Protein AF-A0A5B8MC08-F1 (afdb_monomer_lite)

Organism: NCBI:txid1764295

Radius of gyration: 30.58 Å; chains: 1; bounding box: 72×82×92 Å

Foldseek 3Di:
DDDDPPDPDDPDDDAQCDPVLLVVCLQDDLVVSCVVSVHDSVVVCVNCVVNVNNDRNHDHPPDPVVPVVPDDDDDDDDDDDDDDDDDDDDDPPDDDPDPPPVVVVVVVVVVVVVVVVPPPDDDDDDPDPDDPVRVVVVVVVVVVVVVVVVVVVVVVLVVLLVVLLPDDPVRLVVLVVVVVCLCPDPVNVVVVVVDPVVSVVSSVVSNVVVVVVVPPPPPPPDD

Structure (mmCIF, N/CA/C/O backbone):
data_AF-A0A5B8MC08-F1
#
_entry.id   AF-A0A5B8MC08-F1
#
loop_
_atom_site.group_PDB
_atom_site.id
_atom_site.type_symbol
_atom_site.label_atom_id
_atom_site.label_alt_id
_atom_site.label_comp_id
_atom_site.label_asym_id
_atom_site.label_entity_id
_atom_site.label_seq_id
_atom_site.pdbx_PDB_ins_code
_atom_site.Cartn_x
_atom_site.Cartn_y
_atom_site.Cartn_z
_atom_site.occupancy
_atom_site.B_iso_or_equiv
_atom_site.auth_seq_id
_atom_site.auth_comp_id
_atom_site.auth_asym_id
_atom_site.auth_atom_id
_atom_site.pdbx_PDB_model_num
ATOM 1 N N . MET A 1 1 ? 10.102 -48.671 -42.016 1.00 39.12 1 MET A N 1
ATOM 2 C CA . MET A 1 1 ? 10.237 -47.251 -41.623 1.00 39.12 1 MET A CA 1
ATOM 3 C C . MET A 1 1 ? 9.125 -46.930 -40.636 1.00 39.12 1 MET A C 1
ATOM 5 O O . MET A 1 1 ? 7.978 -47.231 -40.932 1.00 39.12 1 MET A O 1
ATOM 9 N N . LYS A 1 2 ? 9.476 -46.471 -39.427 1.00 38.62 2 LYS A N 1
ATOM 10 C CA . LYS A 1 2 ? 8.530 -46.172 -38.339 1.00 38.62 2 LYS A CA 1
ATOM 11 C C . LYS A 1 2 ? 7.745 -44.895 -38.652 1.00 38.62 2 LYS A C 1
ATOM 13 O O . LYS A 1 2 ? 8.314 -43.939 -39.167 1.00 38.62 2 LYS A O 1
ATOM 18 N N . GLY A 1 3 ? 6.449 -44.944 -38.358 1.00 40.56 3 GLY A N 1
ATOM 19 C CA . GLY A 1 3 ? 5.454 -43.961 -38.756 1.00 40.56 3 GLY A CA 1
ATOM 20 C C . GLY A 1 3 ? 5.470 -42.635 -38.003 1.00 40.56 3 GLY A C 1
ATOM 21 O O . GLY A 1 3 ? 6.013 -42.504 -36.907 1.00 40.56 3 GLY A O 1
ATOM 22 N N . LEU A 1 4 ? 4.773 -41.686 -38.618 1.00 40.59 4 LEU A N 1
ATOM 23 C CA . LEU A 1 4 ? 4.194 -40.500 -38.004 1.00 40.59 4 LEU A CA 1
ATOM 24 C C . LEU A 1 4 ? 2.787 -40.348 -38.588 1.00 40.59 4 LEU A C 1
ATOM 26 O O . LEU A 1 4 ? 2.507 -39.445 -39.368 1.00 40.59 4 LEU A O 1
ATOM 30 N N . GLU A 1 5 ? 1.898 -41.269 -38.216 1.00 35.78 5 GLU A N 1
ATOM 31 C CA . GLU A 1 5 ? 0.470 -40.971 -38.236 1.00 35.78 5 GLU A CA 1
ATOM 32 C C . GLU A 1 5 ? 0.236 -39.893 -37.179 1.00 35.78 5 GLU A C 1
ATOM 34 O O . GLU A 1 5 ? 0.277 -40.133 -35.967 1.00 35.78 5 GLU A O 1
ATOM 39 N N . PHE A 1 6 ? 0.106 -38.656 -37.654 1.00 38.47 6 PHE A N 1
ATOM 40 C CA . PHE A 1 6 ? -0.195 -37.517 -36.811 1.00 38.47 6 PHE A CA 1
ATOM 41 C C . PHE A 1 6 ? -1.622 -37.691 -36.295 1.00 38.47 6 PHE A C 1
ATOM 43 O O . PHE A 1 6 ? -2.612 -37.553 -37.002 1.00 38.47 6 PHE A O 1
ATOM 50 N N . ARG A 1 7 ? -1.672 -38.101 -35.034 1.00 40.16 7 ARG A N 1
ATOM 51 C CA . ARG A 1 7 ? -2.829 -38.483 -34.236 1.00 40.16 7 ARG A CA 1
ATOM 52 C C . ARG A 1 7 ? -3.877 -37.368 -34.170 1.00 40.16 7 ARG A C 1
ATOM 54 O O . ARG A 1 7 ? -3.910 -36.581 -33.224 1.00 40.16 7 ARG A O 1
ATOM 61 N N . GLU A 1 8 ? -4.787 -37.362 -35.133 1.00 46.25 8 GLU A N 1
ATOM 62 C CA . GLU A 1 8 ? -6.015 -36.569 -35.131 1.00 46.25 8 GLU A CA 1
ATOM 63 C C . GLU A 1 8 ? -7.063 -37.259 -34.238 1.00 46.25 8 GLU A C 1
ATOM 65 O O . GLU A 1 8 ? -8.047 -37.853 -34.667 1.00 46.25 8 GLU A O 1
ATOM 70 N N . GLY A 1 9 ? -6.775 -37.265 -32.934 1.00 35.28 9 GLY A N 1
ATOM 71 C CA . GLY A 1 9 ? -7.547 -37.965 -31.913 1.00 35.28 9 GLY A CA 1
ATOM 72 C C . GLY A 1 9 ? -8.311 -37.011 -31.002 1.00 35.28 9 GLY A C 1
ATOM 73 O O . GLY A 1 9 ? -7.752 -36.470 -30.050 1.00 35.28 9 GLY A O 1
ATOM 74 N N . HIS A 1 10 ? -9.605 -36.856 -31.278 1.00 45.81 10 HIS A N 1
ATOM 75 C CA . HIS A 1 10 ? -10.687 -36.895 -30.285 1.00 45.81 10 HIS A CA 1
ATOM 76 C C . HIS A 1 10 ? -10.337 -36.438 -28.844 1.00 45.81 10 HIS A C 1
ATOM 78 O O . HIS A 1 10 ? -10.133 -37.236 -27.930 1.00 45.81 10 HIS A O 1
ATOM 84 N N . ARG A 1 11 ? -10.369 -35.122 -28.602 1.00 49.03 11 ARG A N 1
ATOM 85 C CA . ARG A 1 11 ? -10.726 -34.546 -27.288 1.00 49.03 11 ARG A CA 1
ATOM 86 C C . ARG A 1 11 ? -11.819 -33.491 -27.473 1.00 49.03 11 ARG A C 1
ATOM 88 O O . ARG A 1 11 ? -11.614 -32.310 -27.190 1.00 49.03 11 ARG A O 1
ATOM 95 N N . ARG A 1 12 ? -12.970 -33.908 -28.012 1.00 51.56 12 ARG A N 1
ATOM 96 C CA . ARG A 1 12 ? -14.194 -33.102 -27.952 1.00 51.56 12 ARG A CA 1
ATOM 97 C C . ARG A 1 12 ? -14.760 -33.143 -26.534 1.00 51.56 12 ARG A C 1
ATOM 99 O O . ARG A 1 12 ? -14.727 -34.168 -25.866 1.00 51.56 12 ARG A O 1
ATOM 106 N N . ASP A 1 13 ? -15.207 -31.964 -26.130 1.00 53.25 13 ASP A N 1
ATOM 107 C CA . ASP A 1 13 ? -16.057 -31.643 -24.994 1.00 53.25 13 ASP A CA 1
ATOM 108 C C . ASP A 1 13 ? -15.611 -32.036 -23.599 1.00 53.25 13 ASP A C 1
ATOM 110 O O . ASP A 1 13 ? -15.920 -33.110 -23.101 1.00 53.25 13 ASP A O 1
ATOM 114 N N . LYS A 1 14 ? -15.072 -31.027 -22.897 1.00 48.38 14 LYS A N 1
ATOM 115 C CA . LYS A 1 14 ? -15.781 -30.574 -21.686 1.00 48.38 14 LYS A CA 1
ATOM 116 C C . LYS A 1 14 ? -16.001 -29.065 -21.555 1.00 48.38 14 LYS A C 1
ATOM 118 O O . LYS A 1 14 ? -16.838 -28.706 -20.743 1.00 48.38 14 LYS A O 1
ATOM 123 N N . ARG A 1 15 ? -15.315 -28.167 -22.282 1.00 57.09 15 ARG A N 1
ATOM 124 C CA . ARG A 1 15 ? -15.522 -26.700 -22.148 1.00 57.09 15 ARG A CA 1
ATOM 125 C C . ARG A 1 15 ? -15.064 -25.937 -23.398 1.00 57.09 15 ARG A C 1
ATOM 127 O O . ARG A 1 15 ? -14.019 -25.284 -23.371 1.00 57.09 15 ARG A O 1
ATOM 134 N N . GLN A 1 16 ? -15.773 -26.063 -24.518 1.00 68.88 16 GLN A N 1
ATOM 135 C CA . GLN A 1 16 ? -15.538 -25.150 -25.640 1.00 68.88 16 GLN A CA 1
ATOM 136 C C . GLN A 1 16 ? -16.143 -23.789 -25.285 1.00 68.88 16 GLN A C 1
ATOM 138 O O . GLN A 1 16 ? -17.344 -23.660 -25.078 1.00 68.88 16 GLN A O 1
ATOM 143 N N . VAL A 1 17 ? -15.289 -22.779 -25.143 1.00 76.31 17 VAL A N 1
ATOM 144 C CA . VAL A 1 17 ? -15.735 -21.387 -25.054 1.00 76.31 17 VAL A CA 1
ATOM 145 C C . VAL A 1 17 ? -16.056 -20.967 -26.481 1.00 76.31 17 VAL A C 1
ATOM 147 O O . VAL A 1 17 ? -15.141 -20.933 -27.299 1.00 76.31 17 VAL A O 1
ATOM 150 N N . SER A 1 18 ? -17.329 -20.715 -26.788 1.00 82.06 18 SER A N 1
ATOM 151 C CA . SER A 1 18 ? -17.738 -20.080 -28.046 1.00 82.06 18 SER A CA 1
ATOM 152 C C . SER A 1 18 ? -17.681 -18.556 -27.912 1.00 82.06 18 SER A C 1
ATOM 154 O O . SER A 1 18 ? -17.559 -18.017 -26.807 1.00 82.06 18 SER A O 1
ATOM 156 N N . LYS A 1 19 ? -17.788 -17.842 -29.035 1.00 83.12 19 LYS A N 1
ATOM 157 C CA . LYS A 1 19 ? -17.858 -16.375 -29.038 1.00 83.12 19 LYS A CA 1
ATOM 158 C C . LYS A 1 19 ? -19.044 -15.859 -28.204 1.00 83.12 19 LYS A C 1
ATOM 160 O O . LYS A 1 19 ? -18.865 -14.944 -27.406 1.00 83.12 19 LYS A O 1
ATOM 165 N N . ASP A 1 20 ? -20.186 -16.542 -28.257 1.00 83.50 20 ASP A N 1
ATOM 166 C CA . ASP A 1 20 ? -21.398 -16.196 -27.489 1.00 83.50 20 ASP A CA 1
ATOM 167 C C . ASP A 1 20 ? -21.206 -16.365 -25.979 1.00 83.50 20 ASP A C 1
ATOM 169 O O . ASP A 1 20 ? -21.854 -15.707 -25.169 1.00 83.50 20 ASP A O 1
ATOM 173 N N . VAL A 1 21 ? -20.334 -17.287 -25.564 1.00 84.69 21 VAL A N 1
ATOM 174 C CA . VAL A 1 21 ? -19.954 -17.441 -24.154 1.00 84.69 21 VAL A CA 1
ATOM 175 C C . VAL A 1 21 ? -19.120 -16.237 -23.715 1.00 84.69 21 VAL A C 1
ATOM 177 O O . VAL A 1 21 ? -19.360 -15.680 -22.648 1.00 84.69 21 VAL A O 1
ATOM 180 N N . VAL A 1 22 ? -18.179 -15.779 -24.543 1.00 86.12 22 VAL A N 1
ATOM 181 C CA . VAL A 1 22 ? -17.373 -14.587 -24.232 1.00 86.12 22 VAL A CA 1
ATOM 182 C C . VAL A 1 22 ? -18.247 -13.335 -24.125 1.00 86.12 22 VAL A C 1
ATOM 184 O O . VAL A 1 22 ? -18.038 -12.536 -23.217 1.00 86.12 22 VAL A O 1
ATOM 187 N N . GLU A 1 23 ? -19.247 -13.179 -24.993 1.00 86.06 23 GLU A N 1
ATOM 188 C CA . GLU A 1 23 ? -20.187 -12.051 -24.941 1.00 86.06 23 GLU A CA 1
ATOM 189 C C . GLU A 1 23 ? -21.097 -12.121 -23.705 1.00 86.06 23 GLU A C 1
ATOM 191 O O . GLU A 1 23 ? -21.244 -11.126 -22.994 1.00 86.06 23 GLU A O 1
ATOM 196 N N . ARG A 1 24 ? -21.609 -13.314 -23.363 1.00 86.38 24 ARG A N 1
ATOM 197 C CA . ARG A 1 24 ? -22.422 -13.527 -22.153 1.00 86.38 24 ARG A CA 1
ATOM 198 C C . ARG A 1 24 ? -21.671 -13.219 -20.864 1.00 86.38 24 ARG A C 1
ATOM 200 O O . ARG A 1 24 ? -22.248 -12.598 -19.982 1.00 86.38 24 ARG A O 1
ATOM 207 N N . TYR A 1 25 ? -20.401 -13.605 -20.750 1.00 88.31 25 TYR A N 1
ATOM 208 C CA . TYR A 1 25 ? -19.593 -13.395 -19.539 1.00 88.31 25 TYR A CA 1
ATOM 209 C C . TYR A 1 25 ? -18.711 -12.133 -19.595 1.00 88.31 25 TYR A C 1
ATOM 211 O O . TYR A 1 25 ? -17.977 -11.848 -18.652 1.00 88.31 25 TYR A O 1
ATOM 219 N N . GLY A 1 26 ? -18.778 -11.335 -20.664 1.00 83.75 26 GLY A N 1
ATOM 220 C CA . GLY A 1 26 ? -17.951 -10.130 -20.821 1.00 83.75 26 GLY A CA 1
ATOM 221 C C . GLY A 1 26 ? -18.248 -9.026 -19.799 1.00 83.75 26 GLY A C 1
ATOM 222 O O . GLY A 1 26 ? -17.390 -8.194 -19.513 1.00 83.75 26 GLY A O 1
ATOM 223 N N . HIS A 1 27 ? -19.435 -9.042 -19.189 1.00 86.44 27 HIS A N 1
ATOM 224 C CA . HIS A 1 27 ? -19.832 -8.081 -18.157 1.00 86.44 27 HIS A CA 1
ATOM 225 C C . HIS A 1 27 ? -19.119 -8.292 -16.808 1.00 86.44 27 HIS A C 1
ATOM 227 O O . HIS A 1 27 ? -19.119 -7.388 -15.974 1.00 86.44 27 HIS A O 1
ATOM 233 N N . MET A 1 28 ? -18.506 -9.460 -16.587 1.00 88.38 28 MET A N 1
ATOM 234 C CA . MET A 1 28 ? -17.809 -9.805 -15.347 1.00 88.38 28 MET A CA 1
ATOM 235 C C . MET A 1 28 ? -16.289 -9.856 -15.527 1.00 88.38 28 MET A C 1
ATOM 237 O O . MET A 1 28 ? -15.755 -9.929 -16.642 1.00 88.38 28 MET A O 1
ATOM 241 N N . SER A 1 29 ? -15.570 -9.798 -14.403 1.00 90.31 29 SER A N 1
ATOM 242 C CA . SER A 1 29 ? -14.112 -9.846 -14.413 1.00 90.31 29 SER A CA 1
ATOM 243 C C . SER A 1 29 ? -13.616 -11.174 -14.999 1.00 90.31 29 SER A C 1
ATOM 245 O O . SER A 1 29 ? -14.277 -12.209 -14.904 1.00 90.31 29 SER A O 1
ATOM 247 N N . GLN A 1 30 ? -12.414 -11.173 -15.584 1.00 90.50 30 GLN A N 1
ATOM 248 C CA . GLN A 1 30 ? -11.822 -12.394 -16.144 1.00 90.50 30 GLN A CA 1
ATOM 249 C C . GLN A 1 30 ? -11.717 -13.519 -15.100 1.00 90.50 30 GLN A C 1
ATOM 251 O O . GLN A 1 30 ? -11.829 -14.696 -15.444 1.00 90.50 30 GLN A O 1
ATOM 256 N N . VAL A 1 31 ? -11.467 -13.162 -13.839 1.00 91.06 31 VAL A N 1
ATOM 257 C CA . VAL A 1 31 ? -11.329 -14.117 -12.735 1.00 91.06 31 VAL A CA 1
ATOM 258 C C . VAL A 1 31 ? -12.678 -14.751 -12.408 1.00 91.06 31 VAL A C 1
ATOM 260 O O . VAL A 1 31 ? -12.743 -15.965 -12.227 1.00 91.06 31 VAL A O 1
ATOM 263 N N . ASP A 1 32 ? -13.750 -13.963 -12.398 1.00 89.69 32 ASP A N 1
ATOM 264 C CA . ASP A 1 32 ? -15.094 -14.458 -12.088 1.00 89.69 32 ASP A CA 1
ATOM 265 C C . ASP A 1 32 ? -15.657 -15.297 -13.235 1.00 89.69 32 ASP A C 1
ATOM 267 O O . ASP A 1 32 ? -16.151 -16.397 -13.002 1.00 89.69 32 ASP A O 1
ATOM 271 N N . ALA A 1 33 ? -15.422 -14.885 -14.484 1.00 90.81 33 ALA A N 1
ATOM 272 C CA . ALA A 1 33 ? -15.746 -15.700 -15.651 1.00 90.81 33 ALA A CA 1
ATOM 273 C C . ALA A 1 33 ? -15.027 -17.061 -15.631 1.00 90.81 33 ALA A C 1
ATOM 275 O O . ALA A 1 33 ? -15.601 -18.075 -16.016 1.00 90.81 33 ALA A O 1
ATOM 276 N N . CYS A 1 34 ? -13.778 -17.120 -15.152 1.00 91.44 34 CYS A N 1
ATOM 277 C CA . CYS A 1 34 ? -13.055 -18.388 -14.998 1.00 91.44 34 CYS A CA 1
ATOM 278 C C . CYS A 1 34 ? -13.694 -19.310 -13.954 1.00 91.44 34 CYS A C 1
ATOM 280 O O . CYS A 1 34 ? -13.749 -20.523 -14.173 1.00 91.44 34 CYS A O 1
ATOM 282 N N . LYS A 1 35 ? -14.164 -18.749 -12.832 1.00 90.00 35 LYS A N 1
ATOM 283 C CA . LYS A 1 35 ? -14.856 -19.505 -11.779 1.00 90.00 35 LYS A CA 1
ATOM 284 C C . LYS A 1 35 ? -16.173 -20.071 -12.303 1.00 90.00 35 LYS A C 1
ATOM 286 O O . LYS A 1 35 ? -16.406 -21.269 -12.169 1.00 90.00 35 LYS A O 1
ATOM 291 N N . GLU A 1 36 ? -16.955 -19.237 -12.980 1.00 88.94 36 GLU A N 1
ATOM 292 C CA . GLU A 1 36 ? -18.266 -19.599 -13.518 1.00 88.94 36 GLU A CA 1
ATOM 293 C C . GLU A 1 36 ? -18.152 -20.656 -14.625 1.00 88.94 36 GLU A C 1
ATOM 295 O O . GLU A 1 36 ? -18.819 -21.690 -14.620 1.00 88.94 36 GLU A O 1
ATOM 300 N N . LEU A 1 37 ? -17.177 -20.483 -15.518 1.00 87.56 37 LEU A N 1
ATOM 301 C CA . LEU A 1 37 ? -16.879 -21.440 -16.581 1.00 87.56 37 LEU A CA 1
ATOM 302 C C . LEU A 1 37 ? -16.082 -22.667 -16.095 1.00 87.56 37 LEU A C 1
ATOM 304 O O . LEU A 1 37 ? -15.774 -23.555 -16.897 1.00 87.56 37 LEU A O 1
ATOM 308 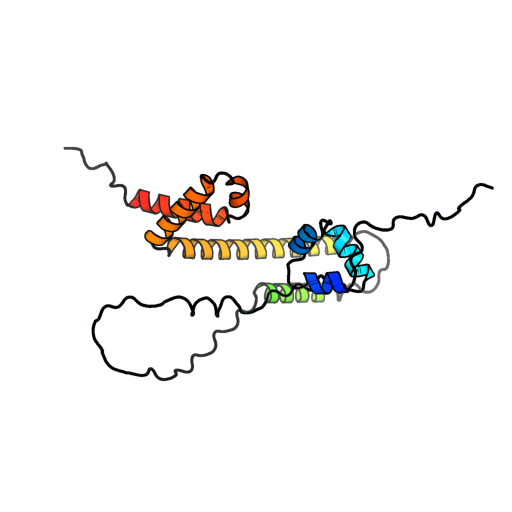N N . LYS A 1 38 ? -15.735 -22.729 -14.800 1.00 89.06 38 LYS A N 1
ATOM 309 C CA . LYS A 1 38 ? -14.846 -23.702 -14.129 1.00 89.06 38 LYS A CA 1
ATOM 310 C C . LYS A 1 38 ? -13.620 -24.068 -14.976 1.00 89.06 38 LYS A C 1
ATOM 312 O O . LYS A 1 38 ? -13.340 -25.240 -15.244 1.00 89.06 38 LYS A O 1
ATOM 317 N N . MET A 1 39 ? -12.903 -23.050 -15.441 1.00 87.50 39 MET A N 1
ATOM 318 C CA . MET A 1 39 ? -11.671 -23.200 -16.215 1.00 87.50 39 MET A CA 1
ATOM 319 C C . MET A 1 39 ? -10.555 -22.311 -15.681 1.00 87.50 39 MET A C 1
ATOM 321 O O . MET A 1 39 ? -10.798 -21.299 -15.034 1.00 87.50 39 MET A O 1
ATOM 325 N N . SER A 1 40 ? -9.306 -22.675 -15.971 1.00 88.38 40 SER A N 1
ATOM 326 C CA . SER A 1 40 ? -8.169 -21.839 -15.594 1.00 88.38 40 SER A CA 1
ATOM 327 C C . SER A 1 40 ? -8.078 -20.593 -16.479 1.00 88.38 40 SER A C 1
ATOM 329 O O . SER A 1 40 ? -8.401 -20.618 -17.672 1.00 88.38 40 SER A O 1
ATOM 331 N N . THR A 1 41 ? -7.541 -19.509 -15.918 1.00 90.38 41 THR A N 1
ATOM 332 C CA . THR A 1 41 ? -7.253 -18.255 -16.636 1.00 90.38 41 THR A CA 1
ATOM 333 C C . THR A 1 41 ? -6.362 -18.471 -17.855 1.00 90.38 41 THR A C 1
ATOM 335 O O . THR A 1 41 ? -6.561 -17.826 -18.884 1.00 90.38 41 THR A O 1
ATOM 338 N N . ARG A 1 42 ? -5.405 -19.407 -17.787 1.00 90.00 42 ARG A N 1
ATOM 339 C CA . ARG A 1 42 ? -4.549 -19.775 -18.926 1.00 90.00 42 ARG A CA 1
ATOM 340 C C . ARG A 1 42 ? -5.365 -20.376 -20.072 1.00 90.00 42 ARG A C 1
ATOM 342 O O . ARG A 1 42 ? -5.173 -19.975 -21.219 1.00 90.00 42 ARG A O 1
ATOM 349 N N . THR A 1 43 ? -6.284 -21.292 -19.766 1.00 88.31 43 THR A N 1
ATOM 350 C CA . THR A 1 43 ? -7.153 -21.925 -20.767 1.00 88.31 43 THR A CA 1
ATOM 351 C C . THR A 1 43 ? -8.119 -20.915 -21.373 1.00 88.31 43 THR A C 1
ATOM 353 O O . THR A 1 43 ? -8.222 -20.849 -22.596 1.00 88.31 43 THR A O 1
ATOM 356 N N . LEU A 1 44 ? -8.743 -20.063 -20.552 1.00 88.44 44 LEU A N 1
ATOM 357 C CA . LEU A 1 44 ? -9.644 -19.016 -21.035 1.00 88.44 44 LEU A CA 1
ATOM 358 C C . LEU A 1 44 ? -8.918 -18.034 -21.969 1.00 88.44 44 LEU A C 1
ATOM 360 O O . LEU A 1 44 ? -9.399 -17.758 -23.061 1.00 88.44 44 LEU A O 1
ATOM 364 N N . ARG A 1 45 ? -7.711 -17.568 -21.606 1.00 90.12 45 ARG A N 1
ATOM 365 C CA . ARG A 1 45 ? -6.897 -16.683 -22.467 1.00 90.12 45 ARG A CA 1
ATOM 366 C C . ARG A 1 45 ? -6.537 -17.333 -23.794 1.00 90.12 45 ARG A C 1
ATOM 368 O O . ARG A 1 45 ? -6.595 -16.665 -24.822 1.00 90.12 45 ARG A O 1
ATOM 375 N N . LYS A 1 46 ? -6.143 -18.610 -23.767 1.00 88.69 46 LYS A N 1
ATOM 376 C CA . LYS A 1 46 ? -5.807 -19.352 -24.983 1.00 88.69 46 LYS A CA 1
ATOM 377 C C . LYS A 1 46 ? -7.020 -19.423 -25.916 1.00 88.69 46 LYS A C 1
ATOM 379 O O . LYS A 1 46 ? -6.890 -19.058 -27.077 1.00 88.69 46 LYS A O 1
ATOM 384 N N . ARG A 1 47 ? -8.200 -19.770 -25.389 1.00 87.75 47 ARG A N 1
ATOM 385 C CA . ARG A 1 47 ? -9.447 -19.821 -26.170 1.00 87.75 47 ARG A CA 1
ATOM 386 C C . ARG A 1 47 ? -9.886 -18.457 -26.691 1.00 87.75 47 ARG A C 1
ATOM 388 O O . ARG A 1 47 ? -10.227 -18.346 -27.857 1.00 87.75 47 ARG A O 1
ATOM 395 N N . CYS A 1 48 ? -9.807 -17.402 -25.882 1.00 88.06 48 CYS A N 1
ATOM 396 C CA . CYS A 1 48 ? -10.108 -16.048 -26.351 1.00 88.06 48 CYS A CA 1
ATOM 397 C C . CYS A 1 48 ? -9.222 -15.639 -27.534 1.00 88.06 48 CYS A C 1
ATOM 399 O O . CYS A 1 48 ? -9.733 -15.089 -28.502 1.00 88.06 48 CYS A O 1
ATOM 401 N N . ARG A 1 49 ? -7.921 -15.963 -27.500 1.00 88.38 49 ARG A N 1
ATOM 402 C CA . ARG A 1 49 ? -7.003 -15.688 -28.618 1.00 88.38 49 ARG A CA 1
ATOM 403 C C . ARG A 1 49 ? -7.350 -16.491 -29.871 1.00 88.38 49 ARG A C 1
ATOM 405 O O . ARG A 1 49 ? -7.308 -15.926 -30.955 1.00 88.38 49 ARG A O 1
ATOM 412 N N . GLU A 1 50 ? -7.717 -17.763 -29.715 1.00 87.12 50 GLU A N 1
ATOM 413 C CA . GLU A 1 50 ? -8.188 -18.617 -30.819 1.00 87.12 50 GLU A CA 1
ATOM 414 C C . GLU A 1 50 ? -9.481 -18.076 -31.457 1.00 87.12 50 GLU A C 1
ATOM 416 O O . GLU A 1 50 ? -9.673 -18.215 -32.657 1.00 87.12 50 GLU A O 1
ATOM 421 N N . LEU A 1 51 ? -10.329 -17.395 -30.679 1.00 86.00 51 LEU A N 1
ATOM 422 C CA . LEU A 1 51 ? -11.549 -16.726 -31.150 1.00 86.00 51 LEU A CA 1
ATOM 423 C C . LEU A 1 51 ? -11.323 -15.288 -31.664 1.00 86.00 51 LEU A C 1
ATOM 425 O O . LEU A 1 51 ? -12.290 -14.575 -31.925 1.00 86.00 51 LEU A O 1
ATOM 429 N N . GLY A 1 52 ? -10.076 -14.813 -31.757 1.00 88.25 52 GLY A N 1
ATOM 430 C CA . GLY A 1 52 ? -9.756 -13.445 -32.195 1.00 88.25 52 GLY A CA 1
ATOM 431 C C . GLY A 1 52 ? -9.943 -12.354 -31.128 1.00 88.25 52 GLY A C 1
ATOM 432 O O . GLY A 1 52 ? -9.754 -11.170 -31.400 1.00 88.25 52 GLY A O 1
ATOM 433 N N . VAL A 1 53 ? -10.255 -12.721 -29.884 1.00 86.94 53 VAL A N 1
ATOM 434 C CA . VAL A 1 53 ? -10.384 -11.796 -28.749 1.00 86.94 53 VAL A CA 1
ATOM 435 C C . VAL A 1 53 ? -9.028 -11.643 -28.053 1.00 86.94 53 VAL A C 1
ATOM 437 O O . VAL A 1 53 ? -8.617 -12.460 -27.226 1.00 86.94 53 VAL A O 1
ATOM 440 N N . LYS A 1 54 ? -8.311 -10.557 -28.369 1.00 84.06 54 LYS A N 1
ATOM 441 C CA . LYS A 1 54 ? -6.952 -10.297 -27.847 1.00 84.06 54 LYS A CA 1
ATOM 442 C C . LYS A 1 54 ? -6.919 -10.043 -26.330 1.00 84.06 54 LYS A C 1
ATOM 444 O O . LYS A 1 54 ? -5.950 -10.419 -25.666 1.00 84.06 54 LYS A O 1
ATOM 449 N N . ARG A 1 55 ? -7.966 -9.421 -25.773 1.00 84.69 55 ARG A N 1
ATOM 450 C CA . ARG A 1 55 ? -8.102 -9.073 -24.346 1.00 84.69 55 ARG A CA 1
ATOM 451 C C . ARG A 1 55 ? -9.534 -9.332 -23.878 1.00 84.69 55 ARG A C 1
ATOM 453 O O . ARG A 1 55 ? -10.463 -9.023 -24.614 1.00 84.69 55 ARG A O 1
ATOM 460 N N . TRP A 1 56 ? -9.701 -9.873 -22.667 1.00 86.62 56 TRP A N 1
ATOM 461 C CA . TRP A 1 56 ? -11.026 -10.106 -22.078 1.00 86.62 56 TRP A CA 1
ATOM 462 C C . TRP A 1 56 ? -11.817 -8.785 -22.014 1.00 86.62 56 TRP A C 1
ATOM 464 O O . TRP A 1 56 ? -11.273 -7.810 -21.482 1.00 86.62 56 TRP A O 1
ATOM 474 N N . PRO A 1 57 ? -13.051 -8.723 -22.548 1.00 80.12 57 PRO A N 1
ATOM 475 C CA . PRO A 1 57 ? -13.810 -7.484 -22.702 1.00 80.12 57 PRO A CA 1
ATOM 476 C C . PRO A 1 57 ? -14.480 -7.045 -21.391 1.00 80.12 57 PRO A C 1
ATOM 478 O O . PRO A 1 57 ? -15.666 -6.762 -21.369 1.00 80.12 57 PRO A O 1
ATOM 481 N N . TYR A 1 58 ? -13.727 -6.953 -20.293 1.00 79.56 58 TYR A N 1
ATOM 482 C CA . TYR A 1 58 ? -14.239 -6.374 -19.053 1.00 79.56 58 TYR A CA 1
ATOM 483 C C . TYR A 1 58 ? -14.007 -4.865 -19.054 1.00 79.56 58 TYR A C 1
ATOM 485 O O . TYR A 1 58 ? -12.872 -4.393 -18.935 1.00 79.56 58 TYR A O 1
ATOM 493 N N . LYS A 1 59 ? -15.091 -4.103 -19.187 1.00 69.94 59 LYS A N 1
ATOM 494 C CA . LYS A 1 59 ? -15.107 -2.671 -18.892 1.00 69.94 59 LYS A CA 1
ATOM 495 C C . LYS A 1 59 ? -15.922 -2.491 -17.613 1.00 69.94 59 LYS A C 1
ATOM 497 O O . LYS A 1 59 ? -17.134 -2.689 -17.673 1.00 69.94 59 LYS A O 1
ATOM 502 N N . PRO A 1 60 ? -15.315 -2.135 -16.466 1.00 63.28 60 PRO A N 1
ATOM 503 C CA . PRO A 1 60 ? -16.111 -1.731 -15.317 1.00 63.28 60 PRO A CA 1
ATOM 504 C C .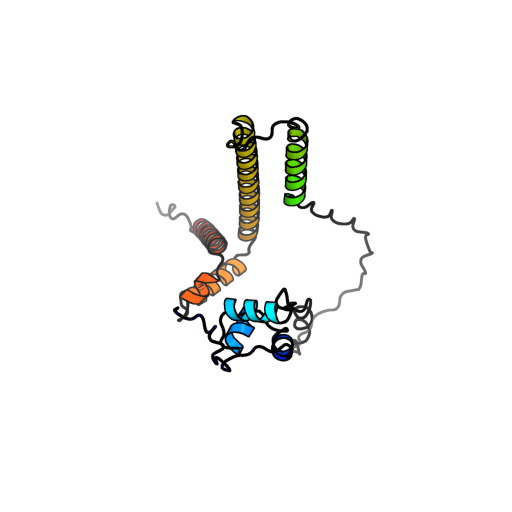 PRO A 1 60 ? -16.983 -0.554 -15.759 1.00 63.28 60 PRO A C 1
ATOM 506 O O . PRO A 1 60 ? -16.473 0.396 -16.362 1.00 63.28 60 PRO A O 1
ATOM 509 N N . ALA A 1 61 ? -18.293 -0.641 -15.523 1.00 56.94 61 ALA A N 1
ATOM 510 C CA . ALA A 1 61 ? -19.204 0.455 -15.813 1.00 56.94 61 ALA A CA 1
ATOM 511 C C . ALA A 1 61 ? -18.702 1.694 -15.058 1.00 56.94 61 ALA A C 1
ATOM 513 O O . ALA A 1 61 ? -18.780 1.762 -13.829 1.00 56.94 61 ALA A O 1
ATOM 514 N N . ARG A 1 62 ? -18.134 2.662 -15.786 1.00 53.38 62 ARG A N 1
ATOM 515 C CA . ARG A 1 62 ? -17.871 3.987 -15.230 1.00 53.38 62 ARG A CA 1
ATOM 516 C C . ARG A 1 62 ? -19.245 4.558 -14.879 1.00 53.38 62 ARG A C 1
ATOM 518 O O . ARG A 1 62 ? -20.044 4.803 -15.772 1.00 53.38 62 ARG A O 1
ATOM 525 N N . GLY A 1 63 ? -19.532 4.686 -13.585 1.00 51.31 63 GLY A N 1
ATOM 526 C CA . GLY A 1 63 ? -20.739 5.350 -13.092 1.00 51.31 63 GLY A CA 1
ATOM 527 C C . GLY A 1 63 ? -21.952 4.449 -12.832 1.00 51.31 63 GLY A C 1
ATOM 528 O O . GLY A 1 63 ? -22.970 4.569 -13.498 1.00 51.31 63 GLY A O 1
ATOM 529 N N . LYS A 1 64 ? -21.895 3.622 -11.780 1.00 44.81 64 LYS A N 1
ATOM 530 C CA . LYS A 1 64 ? -23.086 3.266 -10.971 1.00 44.81 64 LYS A CA 1
ATOM 531 C C . LYS A 1 64 ? -22.883 3.437 -9.458 1.00 44.81 64 LYS A C 1
ATOM 533 O O . LYS A 1 64 ? -23.789 3.153 -8.691 1.00 44.81 64 LYS A O 1
ATOM 538 N N . LYS A 1 65 ? -21.736 3.973 -9.015 1.00 42.59 65 LYS A N 1
ATOM 539 C CA . LYS A 1 65 ? -21.543 4.396 -7.613 1.00 42.59 65 LYS A CA 1
ATOM 540 C C . LYS A 1 65 ? -22.111 5.793 -7.308 1.00 42.59 65 LYS A C 1
ATOM 542 O O . LYS A 1 65 ? -22.279 6.120 -6.146 1.00 42.59 65 LYS A O 1
ATOM 547 N N . ALA A 1 66 ? -22.456 6.587 -8.327 1.00 43.59 66 ALA A N 1
ATOM 548 C CA . ALA A 1 66 ? -22.995 7.941 -8.142 1.00 43.59 66 ALA A CA 1
ATOM 549 C C . ALA A 1 66 ? -24.538 8.017 -8.091 1.00 43.59 66 ALA A C 1
ATOM 551 O O . ALA A 1 66 ? -25.072 9.022 -7.638 1.00 43.59 66 ALA A O 1
ATOM 552 N N . ALA A 1 67 ? -25.263 6.979 -8.532 1.00 40.59 67 ALA A N 1
ATOM 553 C CA . ALA A 1 67 ? -26.733 6.992 -8.581 1.00 40.59 67 ALA A CA 1
ATOM 554 C C . ALA A 1 67 ? -27.404 6.223 -7.425 1.00 40.59 67 ALA A C 1
ATOM 556 O O . ALA A 1 67 ? -28.511 6.571 -7.032 1.00 40.59 67 ALA A O 1
ATOM 557 N N . MET A 1 68 ? -26.735 5.223 -6.836 1.00 40.09 68 MET A N 1
ATOM 558 C CA . MET A 1 68 ? -27.276 4.480 -5.683 1.00 40.09 68 MET A CA 1
ATOM 559 C C . MET A 1 68 ? -27.139 5.227 -4.348 1.00 40.09 68 MET A C 1
ATOM 561 O O . MET A 1 68 ? -27.857 4.913 -3.412 1.00 40.09 68 MET A O 1
ATOM 565 N N . ALA A 1 69 ? -26.307 6.271 -4.269 1.00 44.25 69 ALA A N 1
ATOM 566 C CA . ALA A 1 69 ? -26.176 7.105 -3.070 1.00 44.25 69 ALA A CA 1
ATOM 567 C C . ALA A 1 69 ? -27.291 8.168 -2.914 1.00 44.25 69 ALA A C 1
ATOM 569 O O . ALA A 1 69 ? -27.196 9.021 -2.039 1.00 44.25 69 ALA A O 1
ATOM 570 N N . ARG A 1 70 ? -28.327 8.169 -3.772 1.00 45.72 70 ARG A N 1
ATOM 571 C CA . ARG A 1 70 ? -29.406 9.181 -3.756 1.00 45.72 70 ARG A CA 1
ATOM 572 C C . ARG A 1 70 ? -30.836 8.632 -3.676 1.00 45.72 70 ARG A C 1
ATOM 574 O O . ARG A 1 70 ? -31.760 9.436 -3.688 1.00 45.72 70 ARG A O 1
ATOM 581 N N . ALA A 1 71 ? -31.037 7.316 -3.598 1.00 45.28 71 ALA A N 1
ATOM 582 C CA . ALA A 1 71 ? -32.378 6.718 -3.679 1.00 45.28 71 ALA A CA 1
ATOM 583 C C . ALA A 1 71 ? -32.899 6.076 -2.378 1.00 45.28 71 ALA A C 1
ATOM 585 O O . ALA A 1 71 ? -34.056 5.671 -2.346 1.00 45.28 71 ALA A O 1
ATOM 586 N N . GLU A 1 72 ? -32.111 6.020 -1.301 1.00 44.50 72 GLU A N 1
ATOM 587 C CA . GLU A 1 72 ? -32.567 5.472 -0.016 1.00 44.50 72 GLU A CA 1
ATOM 588 C C . GLU A 1 72 ? -32.410 6.518 1.090 1.00 44.50 72 GLU A C 1
ATOM 590 O O . GLU A 1 72 ? -31.310 6.832 1.534 1.00 44.50 72 GLU A O 1
ATOM 595 N N . GLY A 1 73 ? -33.540 7.106 1.480 1.00 38.28 73 GLY A N 1
ATOM 596 C CA . GLY A 1 73 ? -33.615 8.142 2.505 1.00 38.28 73 GLY A CA 1
ATOM 597 C C . GLY A 1 73 ? -35.026 8.697 2.667 1.00 38.28 73 GLY A C 1
ATOM 598 O O . GLY A 1 73 ? -35.227 9.908 2.637 1.00 38.28 73 GLY A O 1
ATOM 599 N N . THR A 1 74 ? -36.028 7.823 2.788 1.00 40.78 74 THR A N 1
ATOM 600 C CA . THR A 1 74 ? -37.365 8.217 3.237 1.00 40.78 74 THR A CA 1
ATOM 601 C C . THR A 1 74 ? -37.377 8.438 4.749 1.00 40.78 74 THR A C 1
ATOM 603 O O . THR A 1 74 ? -37.215 7.497 5.515 1.00 40.78 74 THR A O 1
ATOM 606 N N . ASN A 1 75 ? -37.671 9.683 5.120 1.00 38.72 75 ASN A N 1
ATOM 607 C CA . ASN A 1 75 ? -38.643 10.082 6.138 1.00 38.72 75 ASN A CA 1
ATOM 608 C C . ASN A 1 75 ? -38.442 9.632 7.602 1.00 38.72 75 ASN A C 1
ATOM 610 O O . ASN A 1 75 ? -38.992 8.621 8.022 1.00 38.72 75 ASN A O 1
ATOM 614 N N . THR A 1 76 ? -37.848 10.518 8.406 1.00 33.25 76 THR A N 1
ATOM 615 C CA . THR A 1 76 ? -38.312 10.832 9.773 1.00 33.25 76 THR A CA 1
ATOM 616 C C . THR A 1 76 ? -37.999 12.301 10.056 1.00 33.25 76 THR A C 1
ATOM 618 O O . THR A 1 76 ? -36.840 12.708 9.994 1.00 33.25 76 THR A O 1
ATOM 621 N N . GLY A 1 77 ? -39.032 13.112 10.288 1.00 32.62 77 GLY A N 1
ATOM 622 C CA . GLY A 1 77 ? -38.899 14.554 10.473 1.00 32.62 77 GLY A CA 1
ATOM 623 C C . GLY A 1 77 ? -38.370 14.972 11.844 1.00 32.62 77 GLY A C 1
ATOM 624 O O . GLY A 1 77 ? -38.496 14.243 12.819 1.00 32.62 77 GLY A O 1
ATOM 625 N N . SER A 1 78 ? -37.843 16.192 11.912 1.00 30.12 78 SER A N 1
ATOM 626 C CA . SER A 1 78 ? -38.113 17.135 13.000 1.00 30.12 78 SER A CA 1
ATOM 627 C C . SER A 1 78 ? -37.583 18.517 12.614 1.00 30.12 78 SER A C 1
ATOM 629 O O . SER A 1 78 ? -36.527 18.654 12.002 1.00 30.12 78 SER A O 1
ATOM 631 N N . ALA A 1 79 ? -38.381 19.526 12.934 1.00 35.53 79 ALA A N 1
ATOM 632 C CA . ALA A 1 79 ? -38.229 20.930 12.596 1.00 35.53 79 ALA A CA 1
ATOM 633 C C . ALA A 1 79 ? -36.994 21.589 13.231 1.00 35.53 79 ALA A C 1
ATOM 635 O O . ALA A 1 79 ? -36.729 21.337 14.400 1.00 35.53 79 ALA A O 1
ATOM 636 N N . PHE A 1 80 ? -36.349 22.530 12.523 1.00 28.84 80 PHE A N 1
ATOM 637 C CA . PHE A 1 80 ? -36.262 23.927 12.982 1.00 28.84 80 PHE A CA 1
ATOM 638 C C . PHE A 1 80 ? -35.684 24.886 11.917 1.00 28.84 80 PHE A C 1
ATOM 640 O O . PHE A 1 80 ? -34.664 24.619 11.293 1.00 28.84 80 PHE A O 1
ATOM 647 N N . THR A 1 81 ? -36.374 26.023 11.786 1.00 35.38 81 THR A N 1
ATOM 648 C CA . THR A 1 81 ? -35.969 27.355 11.289 1.00 35.38 81 THR A CA 1
ATOM 649 C C . THR A 1 81 ? -35.341 27.539 9.905 1.00 35.38 81 THR A C 1
ATOM 651 O O . THR A 1 81 ? -34.173 27.264 9.652 1.00 35.38 81 THR A O 1
ATOM 654 N N . ALA A 1 82 ? -36.136 28.206 9.067 1.00 42.22 82 ALA A N 1
ATOM 655 C CA . ALA A 1 82 ? -35.715 29.002 7.929 1.00 42.22 82 ALA A CA 1
ATOM 656 C C . ALA A 1 82 ? -34.788 30.159 8.344 1.00 42.22 82 ALA A C 1
ATOM 658 O O . ALA A 1 82 ? -35.140 30.930 9.232 1.00 42.22 82 ALA A O 1
ATOM 659 N N . VAL A 1 83 ? -33.680 30.338 7.619 1.00 37.00 83 VAL A N 1
ATOM 660 C CA . VAL A 1 83 ? -33.026 31.638 7.415 1.00 37.00 83 VAL A CA 1
ATOM 661 C C . VAL A 1 83 ? -32.556 31.741 5.960 1.00 37.00 83 VAL A C 1
ATOM 663 O O . VAL A 1 83 ? -31.933 30.842 5.402 1.00 37.00 83 VAL A O 1
ATOM 666 N N . SER A 1 84 ? -32.959 32.863 5.374 1.00 36.53 84 SER A N 1
ATOM 667 C CA . SER A 1 84 ? -32.573 33.550 4.144 1.00 36.53 84 SER A CA 1
ATOM 668 C C . SER A 1 84 ? -31.395 33.035 3.309 1.00 36.53 84 SER A C 1
ATOM 670 O O . SER A 1 84 ? -30.230 33.168 3.654 1.00 36.53 84 SER A O 1
ATOM 672 N N . ARG A 1 85 ? -31.752 32.587 2.103 1.00 44.25 85 ARG A N 1
ATOM 673 C CA . ARG A 1 85 ? -31.408 33.193 0.801 1.00 44.25 85 ARG A CA 1
ATOM 674 C C . ARG A 1 85 ? -30.259 34.224 0.803 1.00 44.25 85 ARG A C 1
ATOM 676 O O . ARG A 1 85 ? -30.503 35.404 1.015 1.00 44.25 85 ARG A O 1
ATOM 683 N N . GLU A 1 86 ? -29.079 33.795 0.364 1.00 34.16 86 GLU A N 1
ATOM 684 C CA . GLU A 1 86 ? -28.151 34.616 -0.424 1.00 34.16 86 GLU A CA 1
ATOM 685 C C . GLU A 1 86 ? -27.342 33.711 -1.365 1.00 34.16 86 GLU A C 1
ATOM 687 O O . GLU A 1 86 ? -26.796 32.686 -0.964 1.00 34.16 86 GLU A O 1
ATOM 692 N N . ALA A 1 87 ? -27.342 34.051 -2.654 1.00 44.44 87 ALA A N 1
ATOM 693 C CA . ALA A 1 87 ? -26.618 33.327 -3.690 1.00 44.44 87 ALA A CA 1
ATOM 694 C C . ALA A 1 87 ? -25.153 33.793 -3.714 1.00 44.44 87 ALA A C 1
ATOM 696 O O . ALA A 1 87 ? -24.921 34.987 -3.930 1.00 44.44 87 ALA A O 1
ATOM 697 N N . PRO A 1 88 ? -24.152 32.908 -3.564 1.00 38.94 88 PRO A N 1
ATOM 698 C CA . PRO A 1 88 ? -22.780 33.299 -3.812 1.00 38.94 88 PRO A CA 1
ATOM 699 C C . PRO A 1 88 ? -22.525 33.323 -5.319 1.00 38.94 88 PRO A C 1
ATOM 701 O O . PRO A 1 88 ? -22.746 32.355 -6.050 1.00 38.94 88 PRO A O 1
ATOM 704 N N . ARG A 1 89 ? -22.077 34.497 -5.759 1.00 41.88 89 ARG A N 1
ATOM 705 C CA . ARG A 1 89 ? -21.583 34.804 -7.097 1.00 41.88 89 ARG A CA 1
ATOM 706 C C . ARG A 1 89 ? -20.572 33.749 -7.545 1.00 41.88 89 ARG A C 1
ATOM 708 O O . ARG A 1 89 ? -19.682 33.373 -6.787 1.00 41.88 89 ARG A O 1
ATOM 715 N N . VAL A 1 90 ? -20.701 33.340 -8.804 1.00 42.91 90 VAL A N 1
ATOM 716 C CA . VAL A 1 90 ? -19.681 32.606 -9.554 1.00 42.91 90 VAL A CA 1
ATOM 717 C C . VAL A 1 90 ? -18.400 33.437 -9.524 1.00 42.91 90 VAL A C 1
ATOM 719 O O . VAL A 1 90 ? -18.286 34.448 -10.212 1.00 42.91 90 VAL A O 1
ATOM 722 N N . VAL A 1 91 ? -17.460 33.040 -8.672 1.00 43.84 91 VAL A N 1
ATOM 723 C CA . VAL A 1 91 ? -16.068 33.461 -8.777 1.00 43.84 91 VAL A CA 1
ATOM 724 C C . VAL A 1 91 ? -15.434 32.466 -9.737 1.00 43.84 91 VAL A C 1
ATOM 726 O O . VAL A 1 91 ? -15.418 31.267 -9.455 1.00 43.84 91 VAL A O 1
ATOM 729 N N . GLU A 1 92 ? -14.971 32.947 -10.889 1.00 44.69 92 GLU A N 1
ATOM 730 C CA . GLU A 1 92 ? -14.126 32.186 -11.808 1.00 44.69 92 GLU A CA 1
ATOM 731 C C . GLU A 1 92 ? -12.846 31.774 -11.072 1.00 44.69 92 GLU A C 1
ATOM 733 O O . GLU A 1 92 ? -11.841 32.484 -11.020 1.00 44.69 92 GLU A O 1
ATOM 738 N N . GLY A 1 93 ? -12.918 30.608 -10.435 1.00 35.47 93 GLY A N 1
ATOM 739 C CA . GLY A 1 93 ? -11.787 29.905 -9.870 1.00 35.47 93 GLY A CA 1
ATOM 740 C C . GLY A 1 93 ? -10.896 29.430 -11.004 1.00 35.47 93 GLY A C 1
ATOM 741 O O . GLY A 1 93 ? -11.203 28.465 -11.699 1.00 35.47 93 GLY A O 1
ATOM 742 N N . LYS A 1 94 ? -9.789 30.147 -11.172 1.00 40.28 94 LYS A N 1
ATOM 743 C CA . LYS A 1 94 ? -8.573 29.746 -11.875 1.00 40.28 94 LYS A CA 1
ATOM 744 C C . LYS A 1 94 ? -8.360 28.232 -11.757 1.00 40.28 94 LYS A C 1
ATOM 746 O O . LYS A 1 94 ? -8.217 27.717 -10.650 1.00 40.28 94 LYS A O 1
ATOM 751 N N . SER A 1 95 ? -8.375 27.554 -12.907 1.00 36.75 95 SER A N 1
ATOM 752 C CA . SER A 1 95 ? -8.114 26.118 -13.056 1.00 36.75 95 SER A CA 1
ATOM 753 C C . SER A 1 95 ? -6.987 25.678 -12.117 1.00 36.75 95 SER A C 1
ATOM 755 O O . SER A 1 95 ? -5.887 26.233 -12.227 1.00 36.75 95 SER A O 1
ATOM 757 N N . PRO A 1 96 ? -7.210 24.698 -11.222 1.00 42.06 96 PRO A N 1
ATOM 758 C CA . PRO A 1 96 ? -6.119 24.047 -10.519 1.00 42.06 96 PRO A CA 1
ATOM 759 C C . PRO A 1 96 ? -5.179 23.506 -11.589 1.00 42.06 96 PRO A C 1
ATOM 761 O O . PRO A 1 96 ? -5.624 22.800 -12.498 1.00 42.06 96 PRO A O 1
ATOM 764 N N . GLY A 1 97 ? -3.917 23.929 -11.538 1.00 43.06 97 GLY A N 1
ATOM 765 C CA . GLY A 1 97 ? -2.892 23.443 -12.446 1.00 43.06 97 GLY A CA 1
ATOM 766 C C . GLY A 1 97 ? -2.926 21.925 -12.443 1.00 43.06 97 GLY A C 1
ATOM 767 O O . GLY A 1 97 ? -2.899 21.305 -11.378 1.00 43.06 97 GLY A O 1
ATOM 768 N N . GLU A 1 98 ? -3.055 21.345 -13.632 1.00 45.03 98 GLU A N 1
ATOM 769 C CA . GLU A 1 98 ? -2.942 19.908 -13.807 1.00 45.03 98 GLU A CA 1
ATOM 770 C C . GLU A 1 98 ? -1.650 19.455 -13.114 1.00 45.03 98 GLU A C 1
ATOM 772 O O . GLU A 1 98 ? -0.594 20.057 -13.352 1.00 45.03 98 GLU A O 1
ATOM 777 N N . PRO A 1 99 ? -1.701 18.451 -12.222 1.00 49.84 99 PRO A N 1
ATOM 778 C CA . PRO A 1 99 ? -0.492 17.903 -11.647 1.00 49.84 99 PRO A CA 1
ATOM 779 C C . PRO A 1 99 ? 0.312 17.326 -12.806 1.00 49.84 99 PRO A C 1
ATOM 781 O O . PRO A 1 99 ? -0.043 16.285 -13.358 1.00 49.84 99 PRO A O 1
ATOM 784 N N . ILE A 1 100 ? 1.368 18.038 -13.207 1.00 56.59 100 ILE A N 1
ATOM 785 C CA . ILE A 1 100 ? 2.374 17.512 -14.120 1.00 56.59 100 ILE A CA 1
ATOM 786 C C . ILE A 1 100 ? 2.842 16.220 -13.468 1.00 56.59 100 ILE A C 1
ATOM 788 O O . ILE A 1 100 ? 3.425 16.238 -12.383 1.00 56.59 100 ILE A O 1
ATOM 792 N N . ASP A 1 101 ? 2.498 15.101 -14.094 1.00 82.12 101 ASP A N 1
ATOM 793 C CA . ASP A 1 101 ? 2.834 13.776 -13.612 1.00 82.12 101 ASP A CA 1
ATOM 794 C C . ASP A 1 101 ? 4.358 13.714 -13.436 1.00 82.12 101 ASP A C 1
ATOM 796 O O . ASP A 1 101 ? 5.111 13.705 -14.414 1.00 82.12 101 ASP A O 1
ATOM 800 N N . LYS A 1 102 ? 4.824 13.746 -12.178 1.00 80.75 102 LYS A N 1
ATOM 801 C CA . LYS A 1 102 ? 6.253 13.759 -11.817 1.00 80.75 102 LYS A CA 1
ATOM 802 C C . LYS A 1 102 ? 6.995 12.605 -12.491 1.00 80.75 102 LYS A C 1
ATOM 804 O O . LYS A 1 102 ? 8.158 12.748 -12.862 1.00 80.75 102 LYS A O 1
ATOM 809 N N . VAL A 1 103 ? 6.300 11.484 -12.700 1.00 76.50 103 VAL A N 1
ATOM 810 C CA . VAL A 1 103 ? 6.818 10.314 -13.411 1.00 76.50 103 VAL A CA 1
ATOM 811 C C . VAL A 1 103 ? 7.033 10.633 -14.887 1.00 76.50 103 VAL A C 1
ATOM 813 O O . VAL A 1 103 ? 8.090 10.317 -15.423 1.00 76.50 103 VAL A O 1
ATOM 816 N N . SER A 1 104 ? 6.081 11.301 -15.535 1.00 80.38 104 SER A N 1
ATOM 817 C CA . SER A 1 104 ? 6.198 11.731 -16.932 1.00 80.38 104 SER A CA 1
ATOM 818 C C . SER A 1 104 ? 7.323 12.759 -17.128 1.00 80.38 104 SER A C 1
ATOM 820 O O . SER A 1 104 ? 8.090 12.659 -18.087 1.00 80.38 104 SER A O 1
ATOM 822 N N . ALA A 1 105 ? 7.491 13.704 -16.195 1.00 85.19 105 ALA A N 1
ATOM 823 C CA . ALA A 1 105 ? 8.601 14.661 -16.222 1.00 85.19 105 ALA A CA 1
ATOM 824 C C . ALA A 1 105 ? 9.968 13.968 -16.055 1.00 85.19 105 ALA A C 1
ATOM 826 O O . ALA A 1 105 ? 10.901 14.236 -16.815 1.00 85.19 105 ALA A O 1
ATOM 827 N N . TRP A 1 106 ? 10.076 13.027 -15.111 1.00 85.81 106 TRP A N 1
ATOM 828 C CA . TRP A 1 106 ? 11.285 12.225 -14.917 1.00 85.81 106 TRP A CA 1
ATOM 829 C C . TRP A 1 106 ? 11.588 11.335 -16.135 1.00 85.81 106 TRP A C 1
ATOM 831 O O . TRP A 1 106 ? 12.725 11.295 -16.603 1.00 85.81 106 TRP A O 1
ATOM 841 N N . GLN A 1 107 ? 10.575 10.692 -16.725 1.00 81.19 107 GLN A N 1
ATOM 842 C CA . GLN A 1 107 ? 10.718 9.903 -17.954 1.00 81.19 107 GLN A CA 1
ATOM 843 C C . GLN A 1 107 ? 11.231 10.749 -19.123 1.00 81.19 107 GLN A C 1
ATOM 845 O O . GLN A 1 107 ? 12.134 10.312 -19.837 1.00 81.19 107 GLN A O 1
ATOM 850 N N . ALA A 1 108 ? 10.700 11.962 -19.302 1.00 85.00 108 ALA A N 1
ATOM 851 C CA . ALA A 1 108 ? 11.169 12.888 -20.328 1.00 85.00 108 ALA A CA 1
ATOM 852 C C . ALA A 1 108 ? 12.636 13.291 -20.101 1.00 85.00 108 ALA A C 1
ATOM 854 O O . ALA A 1 108 ? 13.424 13.316 -21.047 1.00 85.00 108 ALA A O 1
ATOM 855 N N . GLN A 1 109 ? 13.032 13.534 -18.847 1.00 85.69 109 GLN A N 1
ATOM 856 C CA . GLN A 1 109 ? 14.416 13.851 -18.489 1.00 85.69 109 GLN A CA 1
ATOM 857 C C . GLN A 1 109 ? 15.370 12.679 -18.774 1.00 85.69 109 GLN A C 1
ATOM 859 O O . GLN A 1 109 ? 16.437 12.879 -19.356 1.00 85.69 109 GLN A O 1
ATOM 864 N N . VAL A 1 110 ? 14.987 11.454 -18.404 1.00 82.00 110 VAL A N 1
ATOM 865 C CA . VAL A 1 110 ? 15.776 10.239 -18.668 1.00 82.00 110 VAL A CA 1
ATOM 866 C C . VAL A 1 110 ? 15.891 9.977 -20.170 1.00 82.00 110 VAL A C 1
ATOM 868 O O . VAL A 1 110 ? 16.986 9.695 -20.660 1.00 82.00 110 VAL A O 1
ATOM 871 N N . ALA A 1 111 ? 14.797 10.127 -20.922 1.00 83.31 111 ALA A N 1
ATOM 872 C CA . ALA A 1 111 ? 14.794 9.973 -22.374 1.00 83.31 111 ALA A CA 1
ATOM 873 C C . ALA A 1 111 ? 15.701 11.006 -23.063 1.00 83.31 111 ALA A C 1
ATOM 875 O O . ALA A 1 111 ? 16.471 10.646 -23.953 1.00 83.31 111 ALA A O 1
ATOM 876 N N . ALA A 1 112 ? 15.679 12.265 -22.614 1.00 85.25 112 ALA A N 1
ATOM 877 C CA . ALA A 1 112 ? 16.566 13.309 -23.122 1.00 85.25 112 ALA A CA 1
ATOM 878 C C . ALA A 1 112 ? 18.049 12.995 -22.848 1.00 85.25 112 ALA A C 1
ATOM 880 O O . ALA A 1 112 ? 18.884 13.130 -23.745 1.00 85.25 112 ALA A O 1
ATOM 881 N N . LYS A 1 113 ? 18.382 12.508 -21.642 1.00 83.19 113 LYS A N 1
ATOM 882 C CA . LYS A 1 113 ? 19.750 12.078 -21.296 1.00 83.19 113 LYS A CA 1
ATOM 883 C C . LYS A 1 113 ? 20.218 10.892 -22.148 1.00 83.19 113 LYS A C 1
ATOM 885 O O . LYS A 1 113 ? 21.356 10.895 -22.613 1.00 83.19 113 LYS A O 1
ATOM 890 N N . ALA A 1 114 ? 19.351 9.907 -22.384 1.00 78.44 114 ALA A N 1
ATOM 891 C CA . ALA A 1 114 ? 19.659 8.748 -23.224 1.00 78.44 114 ALA A CA 1
ATOM 892 C C . ALA A 1 114 ? 19.835 9.124 -24.708 1.00 78.44 114 ALA A C 1
ATOM 894 O O . ALA A 1 114 ? 20.728 8.614 -25.382 1.00 78.44 114 ALA A O 1
ATOM 895 N N . ALA A 1 115 ? 19.027 10.056 -25.222 1.00 81.25 115 ALA A N 1
ATOM 896 C CA . ALA A 1 115 ? 19.167 10.557 -26.589 1.00 81.25 115 ALA A CA 1
ATOM 897 C C . ALA A 1 115 ? 20.490 11.318 -26.793 1.00 81.25 115 ALA A C 1
ATOM 899 O O . ALA A 1 115 ? 21.145 11.156 -27.823 1.00 81.25 115 ALA A O 1
ATOM 900 N N . ALA A 1 116 ? 20.928 12.096 -25.796 1.00 80.75 116 ALA A N 1
ATOM 901 C CA . ALA A 1 116 ? 22.192 12.829 -25.848 1.00 80.75 116 ALA A CA 1
ATOM 902 C C . ALA A 1 116 ? 23.432 11.912 -25.867 1.00 80.75 116 ALA A C 1
ATOM 904 O O . ALA A 1 116 ? 24.462 12.289 -26.430 1.00 80.75 116 ALA A O 1
ATOM 905 N N . SER A 1 117 ? 23.356 10.707 -25.287 1.00 71.00 117 SER A N 1
ATOM 906 C CA . SER A 1 117 ? 24.472 9.751 -25.289 1.00 71.00 117 SER A CA 1
ATOM 907 C C . SER A 1 117 ? 24.538 8.876 -26.549 1.00 71.00 117 SER A C 1
ATOM 909 O O . SER A 1 117 ? 25.632 8.457 -26.926 1.00 71.00 117 SER A O 1
ATOM 911 N N . ALA A 1 118 ? 23.413 8.646 -27.235 1.00 67.00 118 ALA A N 1
ATOM 912 C CA . ALA A 1 118 ? 23.330 7.783 -28.419 1.00 67.00 118 ALA A CA 1
ATOM 913 C C . ALA A 1 118 ? 23.965 8.382 -29.694 1.00 67.00 118 ALA A C 1
ATOM 915 O O . ALA A 1 118 ? 24.375 7.646 -30.588 1.00 67.00 118 ALA A O 1
ATOM 916 N N . GLY A 1 119 ? 24.104 9.709 -29.786 1.00 66.12 119 GLY A N 1
ATOM 917 C CA . GLY A 1 119 ? 24.604 10.392 -30.990 1.00 66.12 119 GLY A CA 1
ATOM 918 C C . GLY A 1 119 ? 26.093 10.197 -31.327 1.00 66.12 119 GLY A C 1
ATOM 919 O O . GLY A 1 119 ? 26.563 10.788 -32.295 1.00 66.12 119 GLY A O 1
ATOM 920 N N . LYS A 1 120 ? 26.863 9.415 -30.554 1.00 62.94 120 LYS A N 1
ATOM 921 C CA . LYS A 1 120 ? 28.329 9.279 -30.713 1.00 62.94 120 LYS A CA 1
ATOM 922 C C . LYS A 1 120 ? 28.831 7.884 -31.115 1.00 62.94 120 LYS A C 1
ATOM 924 O O . LYS A 1 120 ? 30.040 7.706 -31.228 1.00 62.94 120 LYS A O 1
ATOM 929 N N . THR A 1 121 ? 27.961 6.899 -31.344 1.00 58.03 121 THR A N 1
ATOM 930 C CA . THR A 1 121 ? 28.372 5.493 -31.559 1.00 58.03 121 THR A CA 1
ATOM 931 C C . THR A 1 121 ? 27.802 4.870 -32.838 1.00 58.03 121 THR A C 1
ATOM 933 O O . THR A 1 121 ? 27.343 3.733 -32.834 1.00 58.03 121 THR A O 1
ATOM 936 N N . ALA A 1 122 ? 27.852 5.579 -33.966 1.00 54.41 122 ALA A N 1
ATOM 937 C CA . ALA A 1 122 ? 27.661 4.951 -35.275 1.00 54.41 122 ALA A CA 1
ATOM 938 C C . ALA A 1 122 ? 29.012 4.394 -35.764 1.00 54.41 122 ALA A C 1
ATOM 940 O O . ALA A 1 122 ? 29.984 5.141 -35.808 1.00 54.41 122 ALA A O 1
ATOM 941 N N . ASN A 1 123 ? 29.061 3.107 -36.128 1.00 59.22 123 ASN A N 1
ATOM 942 C CA . ASN A 1 123 ? 30.211 2.337 -36.652 1.00 59.22 123 ASN A CA 1
ATOM 943 C C . ASN A 1 123 ? 31.038 1.542 -35.621 1.00 59.22 123 ASN A C 1
ATOM 945 O O . ASN A 1 123 ? 32.203 1.849 -35.388 1.00 59.22 123 ASN A O 1
ATOM 949 N N . HIS A 1 124 ? 30.482 0.462 -35.056 1.00 51.84 124 HIS A N 1
ATOM 950 C CA . HIS A 1 124 ? 31.262 -0.767 -34.818 1.00 51.84 124 HIS A CA 1
ATOM 951 C C . HIS A 1 124 ? 30.328 -1.969 -34.584 1.00 51.84 124 HIS A C 1
ATOM 953 O O . HIS A 1 124 ? 29.861 -2.193 -33.468 1.00 51.84 124 HIS A O 1
ATOM 959 N N . GLU A 1 125 ? 30.051 -2.746 -35.631 1.00 56.28 125 GLU A N 1
ATOM 960 C CA . GLU A 1 125 ? 29.382 -4.045 -35.517 1.00 56.28 125 GLU A CA 1
ATOM 961 C C . GLU A 1 125 ? 30.388 -5.100 -35.035 1.00 56.28 125 GLU A C 1
ATOM 963 O O . GLU A 1 125 ? 31.198 -5.606 -35.805 1.00 56.28 125 GLU A O 1
ATOM 968 N N . SER A 1 126 ? 30.363 -5.444 -33.748 1.00 53.31 126 SER A N 1
ATOM 969 C CA . SER A 1 126 ? 30.876 -6.739 -33.286 1.00 53.31 126 SER A CA 1
ATOM 970 C C . SER A 1 126 ? 30.219 -7.140 -31.964 1.00 53.31 126 SER A C 1
ATOM 972 O O . SER A 1 126 ? 30.094 -6.341 -31.038 1.00 53.31 126 SER A O 1
ATOM 974 N N . GLY A 1 127 ? 29.754 -8.391 -31.897 1.00 59.72 127 GLY A N 1
ATOM 975 C CA . GLY A 1 127 ? 28.962 -8.961 -30.803 1.00 59.72 127 GLY A CA 1
ATOM 976 C C . GLY A 1 127 ? 29.746 -9.233 -29.518 1.00 59.72 127 GLY A C 1
ATOM 977 O O . GLY A 1 127 ? 29.861 -10.381 -29.099 1.00 59.72 127 GLY A O 1
ATOM 978 N N . PHE A 1 128 ? 30.257 -8.181 -28.879 1.00 54.56 128 PHE A N 1
ATOM 979 C CA . PHE A 1 128 ? 30.917 -8.233 -27.572 1.00 54.56 128 PHE A CA 1
ATOM 980 C C . PHE A 1 128 ? 30.107 -7.482 -26.498 1.00 54.56 128 PHE A C 1
ATOM 982 O O . PHE A 1 128 ? 29.268 -6.639 -26.820 1.00 54.56 128 PHE A O 1
ATOM 989 N N . PRO A 1 129 ? 30.293 -7.826 -25.209 1.00 66.25 129 PRO A N 1
ATOM 990 C CA . PRO A 1 129 ? 29.427 -7.379 -24.133 1.00 66.25 129 PRO A CA 1
ATOM 991 C C . PRO A 1 129 ? 29.565 -5.866 -23.952 1.00 66.25 129 PRO A C 1
ATOM 993 O O . PRO A 1 129 ? 30.675 -5.353 -24.077 1.00 66.25 129 PRO A O 1
ATOM 996 N N . LEU A 1 130 ? 28.445 -5.193 -23.638 1.00 66.38 130 LEU A N 1
ATOM 997 C CA . LEU A 1 130 ? 28.326 -3.740 -23.409 1.00 66.38 130 LEU A CA 1
ATOM 998 C C . LEU A 1 130 ? 29.654 -3.111 -22.986 1.00 66.38 130 LEU A C 1
ATOM 1000 O O . LEU A 1 130 ? 30.235 -3.534 -21.972 1.00 66.38 130 LEU A O 1
ATOM 1004 N N . LYS A 1 131 ? 30.113 -2.115 -23.753 1.00 83.94 131 LYS A N 1
ATOM 1005 C CA . LYS A 1 131 ? 31.385 -1.431 -23.499 1.00 83.94 131 LYS A CA 1
ATOM 1006 C C . LYS A 1 131 ? 31.374 -0.906 -22.063 1.00 83.94 131 LYS A C 1
ATOM 1008 O O . LYS A 1 131 ? 30.332 -0.506 -21.549 1.00 83.94 131 LYS A O 1
ATOM 1013 N N . TYR A 1 132 ? 32.533 -0.885 -21.402 1.00 83.38 132 TYR A N 1
ATOM 1014 C CA . TYR A 1 132 ? 32.658 -0.449 -20.000 1.00 83.38 132 TYR A CA 1
ATOM 1015 C C . TYR A 1 132 ? 31.926 0.879 -19.720 1.00 83.38 132 TYR A C 1
ATOM 1017 O O . TYR A 1 132 ? 31.217 1.010 -18.726 1.00 83.38 132 TYR A O 1
ATOM 1025 N N . HIS A 1 133 ? 32.007 1.821 -20.660 1.00 79.56 133 HIS A N 1
ATOM 1026 C CA . HIS A 1 133 ? 31.309 3.101 -20.598 1.00 79.56 133 HIS A CA 1
ATOM 1027 C C . HIS A 1 133 ? 29.771 2.980 -20.603 1.00 79.56 133 HIS A C 1
ATOM 1029 O O . HIS A 1 133 ? 29.103 3.663 -19.834 1.00 79.56 133 HIS A O 1
ATOM 1035 N N . GLU A 1 134 ? 29.196 2.088 -21.410 1.00 82.81 134 GLU A N 1
ATOM 1036 C CA . GLU A 1 134 ? 27.744 1.847 -21.446 1.00 82.81 134 GLU A CA 1
ATOM 1037 C C . GLU A 1 134 ? 27.258 1.228 -20.130 1.00 82.81 134 GLU A C 1
ATOM 1039 O O . GLU A 1 134 ? 26.212 1.607 -19.609 1.00 82.81 134 GLU A O 1
ATOM 1044 N N . ARG A 1 135 ? 28.053 0.331 -19.529 1.00 85.44 135 ARG A N 1
ATOM 1045 C CA . ARG A 1 135 ? 27.752 -0.229 -18.200 1.00 85.44 135 ARG A CA 1
ATOM 1046 C C . ARG A 1 135 ? 27.742 0.850 -17.120 1.00 85.44 135 ARG A C 1
ATOM 1048 O O . ARG A 1 135 ? 26.842 0.856 -16.285 1.00 85.44 135 ARG A O 1
ATOM 1055 N N . LEU A 1 136 ? 28.709 1.770 -17.148 1.00 87.94 136 LEU A N 1
ATOM 1056 C CA . LEU A 1 136 ? 28.740 2.903 -16.221 1.00 87.94 136 LEU A CA 1
ATOM 1057 C C . LEU A 1 136 ? 27.524 3.819 -16.404 1.00 87.94 136 LEU A C 1
ATOM 1059 O O . LEU A 1 136 ? 26.911 4.206 -15.414 1.00 87.94 136 LEU A O 1
ATOM 1063 N N . GLN A 1 137 ? 27.124 4.112 -17.644 1.00 87.06 137 GLN A N 1
ATOM 1064 C CA . GLN A 1 137 ? 25.917 4.903 -17.910 1.00 87.06 137 GLN A CA 1
ATOM 1065 C C . GLN A 1 137 ? 24.651 4.227 -17.374 1.00 87.06 137 GLN A C 1
ATOM 1067 O O . GLN A 1 137 ? 23.827 4.886 -16.743 1.00 87.06 137 GLN A O 1
ATOM 1072 N N . ILE A 1 138 ? 24.514 2.911 -17.566 1.00 88.00 138 ILE A N 1
ATOM 1073 C CA . ILE A 1 138 ? 23.392 2.142 -17.013 1.00 88.00 138 ILE A CA 1
ATOM 1074 C C . ILE A 1 138 ? 23.386 2.220 -15.482 1.00 88.00 138 ILE A C 1
ATOM 1076 O O . ILE A 1 138 ? 22.335 2.463 -14.897 1.00 88.00 138 ILE A O 1
ATOM 1080 N N . LEU A 1 139 ? 24.539 2.064 -14.823 1.00 89.81 139 LEU A N 1
ATOM 1081 C CA . LEU A 1 139 ? 24.631 2.167 -13.362 1.00 89.81 139 LEU A CA 1
ATOM 1082 C C . LEU A 1 139 ? 24.233 3.556 -12.848 1.00 89.81 139 LEU A C 1
ATOM 1084 O O . LEU A 1 139 ? 23.510 3.647 -11.856 1.00 89.81 139 LEU A O 1
ATOM 1088 N N . VAL A 1 140 ? 24.649 4.625 -13.532 1.00 92.12 140 VAL A N 1
ATOM 1089 C CA . VAL A 1 140 ? 24.249 5.998 -13.186 1.00 92.12 140 VAL A CA 1
ATOM 1090 C C . VAL A 1 140 ? 22.735 6.166 -13.312 1.00 92.12 140 VAL A C 1
ATOM 1092 O O . VAL A 1 140 ? 22.103 6.640 -12.372 1.00 92.12 140 VAL A O 1
ATOM 1095 N N . LEU A 1 141 ? 22.135 5.713 -14.417 1.00 89.56 141 LEU A N 1
ATOM 1096 C CA . LEU A 1 141 ? 20.684 5.792 -14.621 1.00 89.56 141 LEU A CA 1
ATOM 1097 C C . LEU A 1 141 ? 19.899 4.971 -13.590 1.00 89.56 141 LEU A C 1
ATOM 1099 O O . LEU A 1 141 ? 18.880 5.437 -13.087 1.00 89.56 141 LEU A O 1
ATOM 1103 N N . LEU A 1 142 ? 20.370 3.770 -13.240 1.00 90.00 142 LEU A N 1
ATOM 1104 C CA . LEU A 1 142 ? 19.747 2.943 -12.203 1.00 90.00 142 LEU A CA 1
ATOM 1105 C C . LEU A 1 142 ? 19.820 3.608 -10.826 1.00 90.00 142 LEU A C 1
ATOM 1107 O O . LEU A 1 142 ? 18.856 3.547 -10.067 1.00 90.00 142 LEU A O 1
ATOM 1111 N N . ASN A 1 143 ? 20.935 4.267 -10.511 1.00 93.12 143 ASN A N 1
ATOM 1112 C CA . ASN A 1 143 ? 21.080 5.008 -9.265 1.00 93.12 143 ASN A CA 1
ATOM 1113 C C . ASN A 1 143 ? 20.173 6.249 -9.226 1.00 93.12 143 ASN A C 1
ATOM 1115 O O . ASN A 1 143 ? 19.516 6.488 -8.218 1.00 93.12 143 ASN A O 1
ATOM 1119 N N . GLU A 1 144 ? 20.085 7.008 -10.323 1.00 92.94 144 GLU A N 1
ATOM 1120 C CA . GLU A 1 144 ? 19.139 8.127 -10.442 1.00 92.94 144 GLU A CA 1
ATOM 1121 C C . GLU A 1 144 ? 17.686 7.653 -10.289 1.00 92.94 144 GLU A C 1
ATOM 1123 O O . GLU A 1 144 ? 16.909 8.280 -9.570 1.00 92.94 144 GLU A O 1
ATOM 1128 N N . ALA A 1 145 ? 17.329 6.524 -10.912 1.00 87.25 145 ALA A N 1
ATOM 1129 C CA . ALA A 1 145 ? 16.008 5.921 -10.772 1.00 87.25 145 ALA A CA 1
ATOM 1130 C C . ALA A 1 145 ? 15.725 5.504 -9.328 1.00 87.25 145 ALA A C 1
ATOM 1132 O O . ALA A 1 145 ? 14.665 5.832 -8.800 1.00 87.25 145 ALA A O 1
ATOM 1133 N N . ARG A 1 146 ? 16.674 4.828 -8.667 1.00 91.06 146 ARG A N 1
ATOM 1134 C CA . ARG A 1 146 ? 16.553 4.455 -7.253 1.00 91.06 146 ARG A CA 1
ATOM 1135 C C . ARG A 1 146 ? 16.284 5.679 -6.381 1.00 91.06 146 ARG A C 1
ATOM 1137 O O . ARG A 1 146 ? 15.303 5.676 -5.649 1.00 91.06 146 ARG A O 1
ATOM 1144 N N . ASN A 1 147 ? 17.100 6.722 -6.508 1.00 90.81 147 ASN A N 1
ATOM 1145 C CA . ASN A 1 147 ? 16.961 7.937 -5.706 1.00 90.81 147 ASN A CA 1
ATOM 1146 C C . ASN A 1 147 ? 15.607 8.623 -5.942 1.00 90.81 147 ASN A C 1
ATOM 1148 O O . ASN A 1 147 ? 14.982 9.103 -5.000 1.00 90.81 147 ASN A O 1
ATOM 1152 N N . PHE A 1 14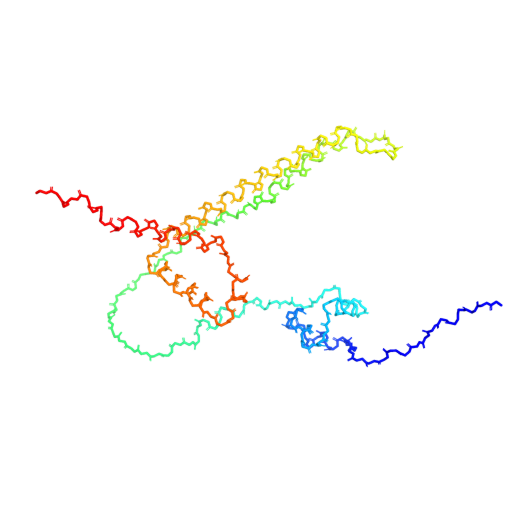8 ? 15.134 8.649 -7.193 1.00 91.38 148 PHE A N 1
ATOM 1153 C CA . PHE A 1 148 ? 13.806 9.166 -7.519 1.00 91.38 148 PHE A CA 1
ATOM 1154 C C . PHE A 1 148 ? 12.699 8.354 -6.835 1.00 91.38 148 PHE A C 1
ATOM 1156 O O . PHE A 1 148 ? 11.821 8.935 -6.201 1.00 91.38 148 PHE A O 1
ATOM 1163 N N . PHE A 1 149 ? 12.750 7.021 -6.920 1.00 87.12 149 PHE A N 1
ATOM 1164 C CA . PHE A 1 149 ? 11.759 6.161 -6.272 1.00 87.12 149 PHE A CA 1
ATOM 1165 C C . PHE A 1 149 ? 11.790 6.283 -4.750 1.00 87.12 149 PHE A C 1
ATOM 1167 O O . PHE A 1 149 ? 10.731 6.338 -4.139 1.00 87.12 149 PHE A O 1
ATOM 1174 N N . GLU A 1 150 ? 12.968 6.358 -4.134 1.00 87.75 150 GLU A N 1
ATOM 1175 C CA . GLU A 1 150 ? 13.105 6.559 -2.689 1.00 87.75 150 GLU A CA 1
ATOM 1176 C C . GLU A 1 150 ? 12.497 7.894 -2.246 1.00 87.75 150 GLU A C 1
ATOM 1178 O O . GLU A 1 150 ? 11.721 7.924 -1.291 1.00 87.75 150 GLU A O 1
ATOM 1183 N N . ALA A 1 151 ? 12.776 8.983 -2.968 1.00 90.31 151 ALA A N 1
ATOM 1184 C CA . ALA A 1 151 ? 12.201 10.292 -2.674 1.00 90.31 151 ALA A CA 1
ATOM 1185 C C . ALA A 1 151 ? 10.672 10.298 -2.831 1.00 90.31 151 ALA A C 1
ATOM 1187 O O . ALA A 1 151 ? 9.961 10.767 -1.947 1.00 90.31 151 ALA A O 1
ATOM 1188 N N . GLU A 1 152 ? 10.153 9.738 -3.924 1.00 89.50 152 GLU A N 1
ATOM 1189 C CA . GLU A 1 152 ? 8.712 9.667 -4.184 1.00 89.50 152 GLU A CA 1
ATOM 1190 C C . GLU A 1 152 ? 7.989 8.755 -3.175 1.00 89.50 152 GLU A C 1
ATOM 1192 O O . GLU A 1 152 ? 6.891 9.081 -2.724 1.00 89.50 152 GLU A O 1
ATOM 1197 N N . CYS A 1 153 ? 8.604 7.638 -2.771 1.00 84.62 153 CYS A N 1
ATOM 1198 C CA . CYS A 1 153 ? 8.101 6.792 -1.687 1.00 84.62 153 CYS A CA 1
ATOM 1199 C C . CYS A 1 153 ? 8.074 7.550 -0.354 1.00 84.62 153 CYS A C 1
ATOM 1201 O O . CYS A 1 153 ? 7.053 7.520 0.327 1.00 84.62 153 CYS A O 1
ATOM 1203 N N . SER A 1 154 ? 9.152 8.265 -0.015 1.00 93.00 154 SER A N 1
ATOM 1204 C CA . SER A 1 154 ? 9.242 9.055 1.218 1.00 93.00 154 SER A CA 1
ATOM 1205 C C . SER A 1 154 ? 8.194 10.170 1.268 1.00 93.00 154 SER A C 1
ATOM 1207 O O . SER A 1 154 ? 7.551 10.364 2.296 1.00 93.00 154 SER A O 1
ATOM 1209 N N . GLU A 1 155 ? 7.964 10.882 0.164 1.00 92.81 155 GLU A N 1
ATOM 1210 C CA . GLU A 1 155 ? 6.933 11.925 0.103 1.00 92.81 155 GLU A CA 1
ATOM 1211 C C . GLU A 1 155 ? 5.523 11.349 0.276 1.00 92.81 155 GLU A C 1
ATOM 1213 O O . GLU A 1 155 ? 4.727 11.890 1.041 1.00 92.81 155 GLU A O 1
ATOM 1218 N N . ARG A 1 156 ? 5.223 10.209 -0.359 1.00 87.00 156 ARG A N 1
ATOM 1219 C CA . ARG A 1 156 ? 3.931 9.525 -0.175 1.00 87.00 156 ARG A CA 1
ATOM 1220 C C . ARG A 1 156 ? 3.738 9.022 1.249 1.00 87.00 156 ARG A C 1
ATOM 1222 O O . ARG A 1 156 ? 2.620 9.042 1.754 1.00 87.00 156 ARG A O 1
ATOM 1229 N N . GLU A 1 157 ? 4.801 8.554 1.891 1.00 88.75 157 GLU A N 1
ATOM 1230 C CA . GLU A 1 157 ? 4.764 8.135 3.291 1.00 88.75 157 GLU A CA 1
ATOM 1231 C C . GLU A 1 157 ? 4.467 9.321 4.217 1.00 88.75 157 GLU A C 1
ATOM 1233 O O . GLU A 1 157 ? 3.595 9.219 5.079 1.00 88.75 157 GLU A O 1
ATOM 1238 N N . LYS A 1 158 ? 5.092 10.484 3.982 1.00 93.31 158 LYS A N 1
ATOM 1239 C CA . LYS A 1 158 ? 4.773 11.724 4.711 1.00 93.31 158 LYS A CA 1
ATOM 1240 C C . LYS A 1 158 ? 3.328 12.167 4.499 1.00 93.31 158 LYS A C 1
ATOM 1242 O O . LYS A 1 158 ? 2.673 12.558 5.460 1.00 93.31 158 LYS A O 1
ATOM 1247 N N . GLU A 1 159 ? 2.825 12.100 3.268 1.00 93.44 159 GLU A N 1
ATOM 1248 C CA . GLU A 1 159 ? 1.436 12.452 2.953 1.00 93.44 159 GLU A CA 1
ATOM 1249 C C . GLU A 1 159 ? 0.449 11.530 3.682 1.00 93.44 159 GLU A C 1
ATOM 1251 O O . GLU A 1 159 ? -0.485 12.010 4.322 1.00 93.44 159 GLU A O 1
ATOM 1256 N N . ARG A 1 160 ? 0.704 10.214 3.682 1.00 91.38 160 ARG A N 1
ATOM 1257 C CA . ARG A 1 160 ? -0.084 9.240 4.456 1.00 91.38 160 ARG A CA 1
ATOM 1258 C C . ARG A 1 160 ? -0.018 9.508 5.957 1.00 91.38 160 ARG A C 1
ATOM 1260 O O . ARG A 1 160 ? -1.038 9.407 6.633 1.00 91.38 160 ARG A O 1
ATOM 1267 N N . LEU A 1 161 ? 1.158 9.851 6.486 1.00 91.12 161 LEU A N 1
ATOM 1268 C CA . LEU A 1 161 ? 1.317 10.177 7.903 1.00 91.12 161 LEU A CA 1
ATOM 1269 C C . LEU A 1 161 ? 0.506 11.418 8.267 1.00 91.12 161 LEU A C 1
ATOM 1271 O O . LEU A 1 161 ? -0.212 11.400 9.262 1.00 91.12 161 LEU A O 1
ATOM 1275 N N . ALA A 1 162 ? 0.566 12.459 7.436 1.00 95.00 162 ALA A N 1
ATOM 1276 C CA . ALA A 1 162 ? -0.230 13.664 7.614 1.00 95.00 162 ALA A CA 1
ATOM 1277 C C . ALA A 1 162 ? -1.735 13.358 7.548 1.00 95.00 162 ALA A C 1
ATOM 1279 O O . ALA A 1 162 ? -2.498 13.852 8.375 1.00 95.00 162 ALA A O 1
ATOM 1280 N N . GLU A 1 163 ? -2.172 12.502 6.617 1.00 94.38 163 GLU A N 1
ATOM 1281 C CA . GLU A 1 163 ? -3.564 12.046 6.540 1.00 94.38 163 GLU A CA 1
ATOM 1282 C C . GLU A 1 163 ? -3.998 11.350 7.837 1.00 94.38 163 GLU A C 1
ATOM 1284 O O . GLU A 1 163 ? -5.043 11.687 8.388 1.00 94.38 163 GLU A O 1
ATOM 1289 N N . VAL A 1 164 ? -3.191 10.418 8.357 1.00 94.25 164 VAL A N 1
ATOM 1290 C CA . VAL A 1 164 ? -3.471 9.700 9.612 1.00 94.25 164 VAL A CA 1
ATOM 1291 C C . VAL A 1 164 ? -3.487 10.649 10.814 1.00 94.25 164 VAL A C 1
ATOM 1293 O O . VAL A 1 164 ? -4.395 10.565 11.639 1.00 94.25 164 VAL A O 1
ATOM 1296 N N . GLN A 1 165 ? -2.536 11.580 10.898 1.00 93.50 165 GLN A N 1
ATOM 1297 C CA . GLN A 1 165 ? -2.457 12.575 11.972 1.00 93.50 165 GLN A CA 1
ATOM 1298 C C . GLN A 1 165 ? -3.648 13.536 11.974 1.00 93.50 165 GLN A C 1
ATOM 1300 O O . GLN A 1 165 ? -4.108 13.945 13.039 1.00 93.50 165 GLN A O 1
ATOM 1305 N N . ASN A 1 166 ? -4.191 13.857 10.800 1.00 96.25 166 ASN A N 1
ATOM 1306 C CA . ASN A 1 166 ? -5.363 14.720 10.671 1.00 96.25 166 ASN A CA 1
ATOM 1307 C C . ASN A 1 166 ? -6.682 14.021 11.035 1.00 96.25 166 ASN A C 1
ATOM 1309 O O . ASN A 1 166 ? -7.706 14.695 11.151 1.00 96.25 166 ASN A O 1
ATOM 1313 N N . LYS A 1 167 ? -6.684 12.697 11.248 1.00 96.25 167 LYS A N 1
ATOM 1314 C CA . LYS A 1 167 ? -7.895 11.976 11.654 1.00 96.25 167 LYS A CA 1
ATOM 1315 C C . LYS A 1 167 ? -8.343 12.371 13.055 1.00 96.25 167 LYS A C 1
ATOM 1317 O O . LYS A 1 167 ? -7.548 12.523 13.992 1.00 96.25 167 LYS A O 1
ATOM 1322 N N . THR A 1 168 ? -9.652 12.483 13.208 1.00 97.75 168 THR A N 1
ATOM 1323 C CA . THR A 1 168 ? -10.321 12.681 14.493 1.00 97.75 168 THR A CA 1
ATOM 1324 C C . THR A 1 168 ? -10.223 11.423 15.362 1.00 97.75 168 THR A C 1
ATOM 1326 O O . THR A 1 168 ? -9.985 10.316 14.875 1.00 97.75 168 THR A O 1
ATOM 1329 N N . ASN A 1 169 ? -10.410 11.574 16.676 1.00 96.06 169 ASN A N 1
ATOM 1330 C CA . ASN A 1 169 ? -10.393 10.428 17.593 1.00 96.06 169 ASN A CA 1
ATOM 1331 C C . ASN A 1 169 ? -11.497 9.410 17.269 1.00 96.06 169 ASN A C 1
ATOM 1333 O O . ASN A 1 169 ? -11.258 8.210 17.384 1.00 96.06 169 ASN A O 1
ATOM 1337 N N . ASP A 1 170 ? -12.661 9.874 16.810 1.00 97.00 170 ASP A N 1
ATOM 1338 C CA . ASP A 1 170 ? -13.775 9.005 16.427 1.00 97.00 170 ASP A CA 1
ATOM 1339 C C . ASP A 1 170 ? -13.439 8.180 15.180 1.00 97.00 170 ASP A C 1
ATOM 1341 O O . ASP A 1 170 ? -13.689 6.977 15.148 1.00 97.00 170 ASP A O 1
ATOM 1345 N N . GLU A 1 171 ? -12.798 8.781 14.174 1.00 96.88 171 GLU A N 1
ATOM 1346 C CA . GLU A 1 171 ? -12.344 8.061 12.976 1.00 96.88 171 GLU A CA 1
ATOM 1347 C C . GLU A 1 171 ? -11.287 7.004 13.303 1.00 96.88 171 GLU A C 1
ATOM 1349 O O . GLU A 1 171 ? -11.354 5.878 12.801 1.00 96.88 171 GLU A O 1
ATOM 1354 N N . LEU A 1 172 ? -10.323 7.345 14.163 1.00 96.19 172 LEU A N 1
ATOM 1355 C CA . LEU A 1 172 ? -9.313 6.397 14.633 1.00 96.19 172 LEU A CA 1
ATOM 1356 C C . LEU A 1 172 ? -9.955 5.258 15.438 1.00 96.19 172 LEU A C 1
ATOM 1358 O O . LEU A 1 172 ? -9.615 4.092 15.237 1.00 96.19 172 LEU A O 1
ATOM 1362 N N . HIS A 1 173 ? -10.923 5.570 16.302 1.00 94.62 173 HIS A N 1
ATOM 1363 C CA . HIS A 1 173 ? -11.673 4.570 17.057 1.00 94.62 173 HIS A CA 1
ATOM 1364 C C . HIS A 1 173 ? -12.453 3.629 16.130 1.00 94.62 173 HIS A C 1
ATOM 1366 O O . HIS A 1 173 ? -12.349 2.410 16.266 1.00 94.62 173 HIS A O 1
ATOM 1372 N N . MET A 1 174 ? -13.177 4.171 15.147 1.00 96.75 174 MET A N 1
ATOM 1373 C CA . MET A 1 174 ? -13.903 3.376 14.153 1.00 96.75 174 MET A CA 1
ATOM 1374 C C . MET A 1 174 ? -12.969 2.442 13.379 1.00 96.75 174 MET A C 1
ATOM 1376 O O . MET A 1 174 ? -13.305 1.276 13.172 1.00 96.75 174 MET A O 1
ATOM 1380 N N . PHE A 1 175 ? -11.776 2.913 13.010 1.00 96.00 175 PHE A N 1
ATOM 1381 C CA . PHE A 1 175 ? -10.770 2.069 12.370 1.00 96.00 175 PHE A CA 1
ATOM 1382 C C . PHE A 1 175 ? -10.308 0.924 13.283 1.00 96.00 175 PHE A C 1
ATOM 1384 O O . PHE A 1 175 ? -10.237 -0.223 12.846 1.00 96.00 175 PHE A O 1
ATOM 1391 N N . CYS A 1 176 ? -10.040 1.202 14.561 1.00 95.00 176 CYS A N 1
ATOM 1392 C CA . CYS A 1 176 ? -9.671 0.177 15.539 1.00 95.00 176 CYS A CA 1
ATOM 1393 C C . CYS A 1 176 ? -10.778 -0.871 15.733 1.00 95.00 176 CYS A C 1
ATOM 1395 O O . CYS A 1 176 ? -10.479 -2.061 15.836 1.00 95.00 176 CYS A O 1
ATOM 1397 N N . VAL A 1 177 ? -12.050 -0.455 15.748 1.00 96.44 177 VAL A N 1
ATOM 1398 C CA . VAL A 1 177 ? -13.199 -1.372 15.820 1.00 96.44 177 VAL A CA 1
ATOM 1399 C C . VAL A 1 177 ? -13.250 -2.274 14.585 1.00 96.44 177 VAL A C 1
ATOM 1401 O O . VAL A 1 177 ? -13.314 -3.491 14.734 1.00 96.44 177 VAL A O 1
ATOM 1404 N N . GLN A 1 178 ? -13.129 -1.711 13.381 1.00 95.19 178 GLN A N 1
ATOM 1405 C CA . GLN A 1 178 ? -13.103 -2.492 12.137 1.00 95.19 178 GLN A CA 1
ATOM 1406 C C . GLN A 1 178 ? -11.927 -3.472 12.093 1.00 95.19 178 GLN A C 1
ATOM 1408 O O . GLN A 1 178 ? -12.084 -4.633 11.715 1.00 95.19 178 GLN A O 1
ATOM 1413 N N . LEU A 1 179 ? -10.737 -3.025 12.504 1.00 94.94 179 LEU A N 1
ATOM 1414 C CA . LEU A 1 179 ? -9.557 -3.880 12.562 1.00 94.94 179 LEU A CA 1
ATOM 1415 C C . LEU A 1 179 ? -9.772 -5.043 13.534 1.00 94.94 179 LEU A C 1
ATOM 1417 O O . LEU A 1 179 ? -9.457 -6.185 13.201 1.00 94.94 179 LEU A O 1
ATOM 1421 N N . LYS A 1 180 ? -10.353 -4.768 14.707 1.00 95.94 180 LYS A N 1
ATOM 1422 C CA . LYS A 1 180 ? -10.733 -5.792 15.681 1.00 95.94 180 LYS A CA 1
ATOM 1423 C C . LYS A 1 180 ? -11.700 -6.797 15.053 1.00 95.94 180 LYS A C 1
ATOM 1425 O O . LYS A 1 180 ? -11.429 -7.992 15.092 1.00 95.94 180 LYS A O 1
ATOM 1430 N N . GLU A 1 181 ? -12.785 -6.342 14.435 1.00 96.31 181 GLU A N 1
ATOM 1431 C CA . GLU A 1 181 ? -13.755 -7.227 13.773 1.00 96.31 181 GLU A CA 1
ATOM 1432 C C . GLU A 1 181 ? -13.089 -8.146 12.742 1.00 96.31 181 GLU A C 1
ATOM 1434 O O . GLU A 1 181 ? -13.342 -9.349 12.738 1.00 96.31 181 GLU A O 1
ATOM 1439 N N . ILE A 1 182 ? -12.174 -7.611 11.929 1.00 94.38 182 ILE A N 1
ATOM 1440 C CA . ILE A 1 182 ? -11.428 -8.397 10.942 1.00 94.38 182 ILE A CA 1
ATOM 1441 C C . ILE A 1 182 ? -10.508 -9.426 11.610 1.00 94.38 182 ILE A C 1
ATOM 1443 O O . ILE A 1 182 ? -10.460 -10.579 11.179 1.00 94.38 182 ILE A O 1
ATOM 1447 N N . MET A 1 183 ? -9.765 -9.030 12.645 1.00 93.38 183 MET A N 1
ATOM 1448 C CA . MET A 1 183 ? -8.815 -9.914 13.328 1.00 93.38 183 MET A CA 1
ATOM 1449 C C . MET A 1 183 ? -9.501 -11.073 14.056 1.00 93.38 183 MET A C 1
ATOM 1451 O O . MET A 1 183 ? -8.927 -12.157 14.139 1.00 93.38 183 MET A O 1
ATOM 1455 N N . PHE A 1 184 ? -10.714 -10.854 14.565 1.00 95.62 184 PHE A N 1
ATOM 1456 C CA . PHE A 1 184 ? -11.492 -11.863 15.287 1.00 95.62 184 PHE A CA 1
ATOM 1457 C C . PHE A 1 184 ? -12.519 -12.594 14.404 1.00 95.62 184 PHE A C 1
ATOM 1459 O O . PHE A 1 184 ? -13.260 -13.442 14.904 1.00 95.62 184 PHE A O 1
ATOM 1466 N N . ALA A 1 185 ? -12.559 -12.314 13.098 1.00 95.62 185 ALA A N 1
ATOM 1467 C CA . ALA A 1 185 ? -13.425 -13.025 12.166 1.00 95.62 185 ALA A CA 1
ATOM 1468 C C . ALA A 1 185 ? -12.990 -14.501 12.001 1.00 95.62 185 ALA A C 1
ATOM 1470 O O . ALA A 1 185 ? -11.789 -14.792 11.966 1.00 95.62 185 ALA A O 1
ATOM 1471 N N . PRO A 1 186 ? -13.930 -15.451 11.809 1.00 96.19 186 PRO A N 1
ATOM 1472 C CA . PRO A 1 186 ? -13.603 -16.865 11.580 1.00 96.19 186 PRO A CA 1
ATOM 1473 C C . PRO A 1 186 ? -12.703 -17.085 10.353 1.00 96.19 186 PRO A C 1
ATOM 1475 O O . PRO A 1 186 ? -11.974 -18.072 10.264 1.00 96.19 186 PRO A O 1
ATOM 1478 N N . ASP A 1 187 ? -12.752 -16.162 9.395 1.00 94.94 187 ASP A N 1
ATOM 1479 C CA . ASP A 1 187 ? -11.981 -16.150 8.160 1.00 94.94 187 ASP A CA 1
ATOM 1480 C C . ASP A 1 187 ? -10.965 -14.996 8.093 1.00 94.94 187 ASP A C 1
ATOM 1482 O O . ASP A 1 187 ? -10.569 -14.581 7.000 1.00 94.94 187 ASP A O 1
ATOM 1486 N N . ALA A 1 188 ? -10.463 -14.536 9.246 1.00 93.38 188 ALA A N 1
ATOM 1487 C CA . ALA A 1 188 ? -9.470 -13.463 9.372 1.00 93.38 188 ALA A CA 1
ATOM 1488 C C . ALA A 1 188 ? -8.297 -13.583 8.378 1.00 93.38 188 ALA A C 1
ATOM 1490 O O . ALA A 1 188 ? -7.882 -12.596 7.777 1.00 93.38 188 ALA A O 1
ATOM 1491 N N . LEU A 1 189 ? -7.803 -14.799 8.107 1.00 91.56 189 LEU A N 1
ATOM 1492 C CA . LEU A 1 189 ? -6.717 -15.037 7.141 1.00 91.56 189 LEU A CA 1
ATOM 1493 C C . LEU A 1 189 ? -7.035 -14.574 5.709 1.00 91.56 189 LEU A C 1
ATOM 1495 O O . LEU A 1 189 ? -6.119 -14.250 4.948 1.00 91.56 189 LEU A O 1
ATOM 1499 N N . ARG A 1 190 ? -8.311 -14.568 5.306 1.00 92.25 190 ARG A N 1
ATOM 1500 C CA . ARG A 1 190 ? -8.732 -14.027 4.006 1.00 92.25 190 ARG A CA 1
ATOM 1501 C C . ARG A 1 190 ? -8.741 -12.506 4.032 1.00 92.25 190 ARG A C 1
ATOM 1503 O O . ARG A 1 190 ? -8.246 -11.893 3.090 1.00 92.25 190 ARG A O 1
ATOM 1510 N N . HIS A 1 191 ? -9.250 -11.921 5.109 1.00 89.44 191 HIS A N 1
ATOM 1511 C CA . HIS A 1 191 ? -9.385 -10.477 5.258 1.00 89.44 191 HIS A CA 1
ATOM 1512 C C . HIS A 1 191 ? -8.048 -9.765 5.490 1.00 89.44 191 HIS A C 1
ATOM 1514 O O . HIS A 1 191 ? -7.814 -8.713 4.897 1.00 89.44 191 HIS A O 1
ATOM 1520 N N . ILE A 1 192 ? -7.115 -10.373 6.227 1.00 91.50 192 ILE A N 1
ATOM 1521 C CA . ILE A 1 192 ? -5.760 -9.838 6.454 1.00 91.50 192 ILE A CA 1
ATOM 1522 C C . ILE A 1 192 ? -5.031 -9.557 5.135 1.00 91.50 192 ILE A C 1
ATOM 1524 O O . ILE A 1 192 ? -4.328 -8.561 5.021 1.00 91.50 192 ILE A O 1
ATOM 1528 N N . LYS A 1 193 ? -5.246 -10.373 4.095 1.00 89.12 193 LYS A N 1
ATOM 1529 C CA . LYS A 1 193 ? -4.624 -10.159 2.775 1.00 89.12 193 LYS A CA 1
ATOM 1530 C C . LYS A 1 193 ? -5.150 -8.932 2.030 1.00 89.12 193 LYS A C 1
ATOM 1532 O O . LYS A 1 193 ? -4.535 -8.522 1.051 1.00 89.12 193 LYS A O 1
ATOM 1537 N N . SER A 1 194 ? -6.301 -8.403 2.436 1.00 87.81 194 SER A N 1
ATOM 1538 C CA . SER A 1 194 ? -6.912 -7.215 1.832 1.00 87.81 194 SER A CA 1
ATOM 1539 C C . SER A 1 194 ? -6.605 -5.920 2.582 1.00 87.81 194 SER A C 1
ATOM 1541 O O . SER A 1 194 ? -6.935 -4.851 2.077 1.00 87.81 194 SER A O 1
ATOM 1543 N N . ILE A 1 195 ? -5.975 -6.005 3.757 1.00 91.94 195 ILE A N 1
ATOM 1544 C CA . ILE A 1 195 ? -5.624 -4.841 4.570 1.00 91.94 195 ILE A CA 1
ATOM 1545 C C . ILE A 1 195 ? -4.291 -4.253 4.085 1.00 91.94 195 ILE A C 1
ATOM 1547 O O . ILE A 1 195 ? -3.319 -4.985 3.889 1.00 91.94 195 ILE A O 1
ATOM 1551 N N . ASP A 1 196 ? -4.229 -2.925 3.928 1.00 93.56 196 ASP A N 1
ATOM 1552 C CA . ASP A 1 196 ? -2.959 -2.198 3.798 1.00 93.56 196 ASP A CA 1
ATOM 1553 C C . ASP A 1 196 ? -2.271 -2.166 5.171 1.00 93.56 196 ASP A C 1
ATOM 1555 O O . ASP A 1 196 ? -2.526 -1.288 5.998 1.00 93.56 196 ASP A O 1
ATOM 1559 N N . LEU A 1 197 ? -1.422 -3.169 5.421 1.00 91.94 197 LEU A N 1
ATOM 1560 C CA . LEU A 1 197 ? -0.712 -3.345 6.691 1.00 91.94 197 LEU 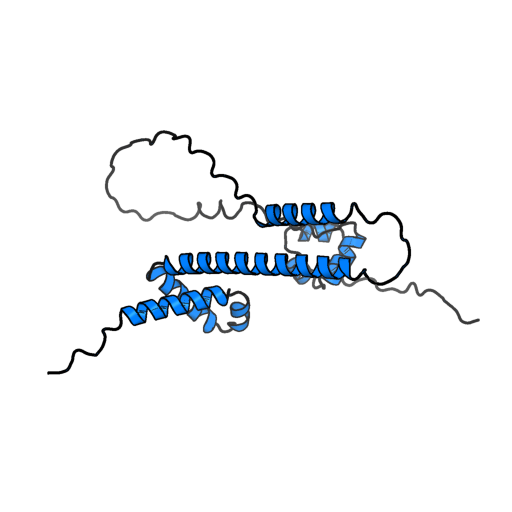A CA 1
ATOM 1561 C C . LEU A 1 197 ? 0.085 -2.105 7.099 1.00 91.94 197 LEU A C 1
ATOM 1563 O O . LEU A 1 197 ? 0.173 -1.811 8.288 1.00 91.94 197 LEU A O 1
ATOM 1567 N N . HIS A 1 198 ? 0.653 -1.378 6.136 1.00 91.81 198 HIS A N 1
ATOM 1568 C CA . HIS A 1 198 ? 1.464 -0.205 6.431 1.00 91.81 198 HIS A CA 1
ATOM 1569 C C . HIS A 1 198 ? 0.592 0.923 6.987 1.00 91.81 198 HIS A C 1
ATOM 1571 O O . HIS A 1 198 ? 0.857 1.424 8.076 1.00 91.81 198 HIS A O 1
ATOM 1577 N N . THR A 1 199 ? -0.518 1.242 6.315 1.00 92.81 199 THR A N 1
ATOM 1578 C CA . THR A 1 199 ? -1.480 2.232 6.823 1.00 92.81 199 THR A CA 1
ATOM 1579 C C . THR A 1 199 ? -2.076 1.815 8.170 1.00 92.81 199 THR A C 1
ATOM 1581 O O . THR A 1 199 ? -2.240 2.655 9.052 1.00 92.81 199 THR A O 1
ATOM 1584 N N . THR A 1 200 ? -2.369 0.525 8.366 1.00 94.62 200 THR A N 1
ATOM 1585 C CA . THR A 1 200 ? -2.851 0.008 9.655 1.00 94.62 200 THR A CA 1
ATOM 1586 C C . THR A 1 200 ? -1.849 0.240 10.784 1.00 94.62 200 THR A C 1
ATOM 1588 O O . THR A 1 200 ? -2.255 0.684 11.856 1.00 94.62 200 THR A O 1
ATOM 1591 N N . LEU A 1 201 ? -0.560 -0.026 10.558 1.00 94.81 201 LEU A N 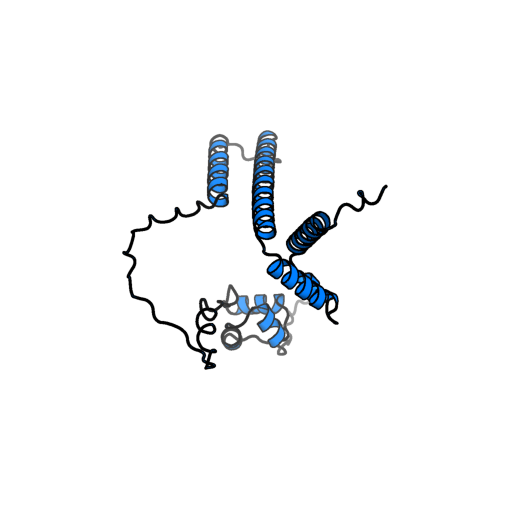1
ATOM 1592 C CA . LEU A 1 201 ? 0.485 0.206 11.557 1.00 94.81 201 LEU A CA 1
ATOM 1593 C C . LEU A 1 201 ? 0.606 1.692 11.914 1.00 94.81 201 LEU A C 1
ATOM 1595 O O . LEU A 1 201 ? 0.591 2.016 13.098 1.00 94.81 201 LEU A O 1
ATOM 1599 N N . MET A 1 202 ? 0.603 2.589 10.921 1.00 93.50 202 MET A N 1
ATOM 1600 C CA . MET A 1 202 ? 0.645 4.040 11.164 1.00 93.50 202 MET A CA 1
ATOM 1601 C C . MET A 1 202 ? -0.530 4.517 12.028 1.00 93.50 202 MET A C 1
ATOM 1603 O O . MET A 1 202 ? -0.358 5.346 12.919 1.00 93.50 202 MET A O 1
ATOM 1607 N N . ILE A 1 203 ? -1.733 3.979 11.796 1.00 94.88 203 ILE A N 1
ATOM 1608 C CA . ILE A 1 203 ? -2.913 4.311 12.607 1.00 94.88 203 ILE A CA 1
ATOM 1609 C C . ILE A 1 203 ? -2.753 3.810 14.048 1.00 94.88 203 ILE A C 1
ATOM 1611 O O . ILE A 1 203 ? -3.082 4.538 14.983 1.00 94.88 203 ILE A O 1
ATOM 1615 N N . ILE A 1 204 ? -2.235 2.594 14.245 1.00 95.62 204 ILE A N 1
ATOM 1616 C CA . ILE A 1 204 ? -1.989 2.044 15.587 1.00 95.62 204 ILE A CA 1
ATOM 1617 C C . ILE A 1 204 ? -0.974 2.906 16.349 1.00 95.62 204 ILE A C 1
ATOM 1619 O O . ILE A 1 204 ? -1.216 3.240 17.509 1.00 95.62 204 ILE A O 1
ATOM 1623 N N . GLU A 1 205 ? 0.129 3.293 15.708 1.00 95.31 205 GLU A N 1
ATOM 1624 C CA . GLU A 1 205 ? 1.166 4.144 16.305 1.00 95.31 205 GLU A CA 1
ATOM 1625 C C . GLU A 1 205 ? 0.632 5.533 16.682 1.00 95.31 205 GLU A C 1
ATOM 1627 O O . GLU A 1 205 ? 0.922 6.039 17.770 1.00 95.31 205 GLU A O 1
ATOM 1632 N N . GLU A 1 206 ? -0.202 6.136 15.831 1.00 97.19 206 GLU A N 1
ATOM 1633 C CA . GLU A 1 206 ? -0.847 7.418 16.127 1.00 97.19 206 GLU A CA 1
ATOM 1634 C C . GLU A 1 206 ? -1.806 7.301 17.322 1.00 97.19 206 GLU A C 1
ATOM 1636 O O . GLU A 1 206 ? -1.775 8.129 18.237 1.00 97.19 206 GLU A O 1
ATOM 1641 N N . VAL A 1 207 ? -2.620 6.239 17.377 1.00 96.50 207 VAL A N 1
ATOM 1642 C CA . VAL A 1 207 ? -3.518 5.978 18.514 1.00 96.50 207 VAL A CA 1
ATOM 1643 C C . VAL A 1 207 ? -2.723 5.800 19.808 1.00 96.50 207 VAL A C 1
ATOM 1645 O O . VAL A 1 207 ? -3.048 6.430 20.815 1.00 96.50 207 VAL A O 1
ATOM 1648 N N . GLN A 1 208 ? -1.657 4.996 19.789 1.00 96.06 208 GLN A N 1
ATOM 1649 C CA . GLN A 1 208 ? -0.769 4.819 20.943 1.00 96.06 208 GLN A CA 1
ATOM 1650 C C . GLN A 1 208 ? -0.153 6.151 21.385 1.00 96.06 208 GLN A C 1
ATOM 1652 O O . GLN A 1 208 ? -0.162 6.469 22.575 1.00 96.06 208 GLN A O 1
ATOM 1657 N N . SER A 1 209 ? 0.309 6.965 20.435 1.00 95.75 209 SER A N 1
ATOM 1658 C CA . SER A 1 209 ? 0.890 8.283 20.703 1.00 95.75 209 SER A CA 1
ATOM 1659 C C . SER A 1 209 ? -0.105 9.230 21.379 1.00 95.75 209 SER A C 1
ATOM 1661 O O . SER A 1 209 ? 0.265 9.962 22.299 1.00 95.75 209 SER A O 1
ATOM 1663 N N . ARG A 1 210 ? -1.382 9.215 20.972 1.00 95.12 210 ARG A N 1
ATOM 1664 C CA . ARG A 1 210 ? -2.442 10.006 21.623 1.00 95.12 210 ARG A CA 1
ATOM 1665 C C . ARG A 1 210 ? -2.774 9.493 23.020 1.00 95.12 210 ARG A C 1
ATOM 1667 O O . ARG A 1 210 ? -2.906 10.299 23.936 1.00 95.12 210 ARG A O 1
ATOM 1674 N N . LEU A 1 211 ? -2.861 8.176 23.205 1.00 94.38 211 LEU A N 1
ATOM 1675 C CA . LEU A 1 211 ? -3.119 7.573 24.516 1.00 94.38 211 LEU A CA 1
ATOM 1676 C C . LEU A 1 211 ? -2.003 7.884 25.520 1.00 94.38 211 LEU A C 1
ATOM 1678 O O . LEU A 1 211 ? -2.291 8.223 26.665 1.00 94.38 211 LEU A O 1
ATOM 1682 N N . LEU A 1 212 ? -0.740 7.848 25.085 1.00 94.62 212 LEU A N 1
ATOM 1683 C CA . LEU A 1 212 ? 0.402 8.217 25.924 1.00 94.62 212 LEU A CA 1
ATOM 1684 C C . LEU A 1 212 ? 0.352 9.685 26.369 1.00 94.62 212 LEU A C 1
ATOM 1686 O O . LEU A 1 212 ? 0.679 9.973 27.515 1.00 94.62 212 LEU A O 1
ATOM 1690 N N . LYS A 1 213 ? -0.106 10.604 25.506 1.00 93.12 213 LYS A N 1
ATOM 1691 C CA . LYS A 1 213 ? -0.297 12.024 25.864 1.00 93.12 213 LYS A CA 1
ATOM 1692 C C . LYS A 1 213 ? -1.420 12.237 26.882 1.00 93.12 213 LYS A C 1
ATOM 1694 O O . LYS A 1 213 ? -1.364 13.190 27.650 1.00 93.12 213 LYS A O 1
ATOM 1699 N N . LEU A 1 214 ? -2.443 11.382 26.860 1.00 91.06 214 LEU A N 1
ATOM 1700 C CA . LEU A 1 214 ? -3.566 11.440 27.797 1.00 91.06 214 LEU A CA 1
ATOM 1701 C C . LEU A 1 214 ? -3.258 10.772 29.136 1.00 91.06 214 LEU A C 1
ATOM 1703 O O . LEU A 1 214 ? -3.958 11.044 30.107 1.00 91.06 214 LEU A O 1
ATOM 1707 N N . SER A 1 215 ? -2.243 9.907 29.200 1.00 89.81 215 SER A N 1
ATOM 1708 C CA . SER A 1 215 ? -1.824 9.286 30.451 1.00 89.81 215 SER A CA 1
ATOM 1709 C C . SER A 1 215 ? -1.267 10.373 31.375 1.00 89.81 215 SER A C 1
ATOM 1711 O O . SER A 1 215 ? -0.187 10.898 31.091 1.00 89.81 215 SER A O 1
ATOM 1713 N N . PRO A 1 216 ? -1.954 10.729 32.478 1.00 80.50 216 PRO A N 1
ATOM 1714 C CA . PRO A 1 216 ? -1.404 11.678 33.429 1.00 80.50 216 PRO A CA 1
ATOM 1715 C C . PRO A 1 216 ? -0.086 11.099 33.935 1.00 80.50 216 PRO A C 1
ATOM 1717 O O . PRO A 1 216 ? -0.042 9.958 34.400 1.00 80.50 216 PRO A O 1
ATOM 1720 N N . SER A 1 217 ? 1.000 11.859 33.796 1.00 69.69 217 SER A N 1
ATOM 1721 C CA . SER A 1 217 ? 2.288 11.512 34.384 1.00 69.69 217 SER A CA 1
ATOM 1722 C C . SER A 1 217 ? 2.050 11.240 35.865 1.00 69.69 217 SER A C 1
ATOM 1724 O O . SER A 1 217 ? 1.755 12.160 36.628 1.00 69.69 217 SER A O 1
ATOM 1726 N N . SER A 1 218 ? 2.135 9.975 36.272 1.00 62.59 218 SER A N 1
ATOM 1727 C CA . SER A 1 218 ? 1.873 9.488 37.629 1.00 62.59 218 SER A CA 1
ATOM 1728 C C . SER A 1 218 ? 2.931 9.952 38.646 1.00 62.59 218 SER A C 1
ATOM 1730 O O . SER A 1 218 ? 3.200 9.271 39.630 1.00 62.59 218 SER A O 1
ATOM 1732 N N . SER A 1 219 ? 3.570 11.097 38.403 1.00 60.00 219 SER A N 1
ATOM 1733 C CA . SER A 1 219 ? 4.752 11.600 39.095 1.00 60.00 219 SER A CA 1
ATOM 1734 C C . SER A 1 219 ? 4.472 12.736 40.085 1.00 60.00 219 SER A C 1
ATOM 1736 O O . SER A 1 219 ? 5.424 13.343 40.560 1.00 60.00 219 SER A O 1
ATOM 1738 N N . SER A 1 220 ? 3.216 13.034 40.442 1.00 58.75 220 SER A N 1
ATOM 1739 C CA . SER A 1 220 ? 2.905 14.062 41.457 1.00 58.75 220 SER A CA 1
ATOM 1740 C C . SER A 1 220 ? 2.087 13.556 42.650 1.00 58.75 220 SER A C 1
ATOM 1742 O O . SER A 1 220 ? 1.356 14.327 43.263 1.00 58.75 220 SER A O 1
ATOM 1744 N N . VAL A 1 221 ? 2.218 12.275 43.013 1.00 62.41 221 VAL A N 1
ATOM 1745 C CA . VAL A 1 221 ? 1.805 11.788 44.342 1.00 62.41 221 VAL A CA 1
ATOM 1746 C C . VAL A 1 221 ? 3.066 11.544 45.163 1.00 62.41 221 VAL A C 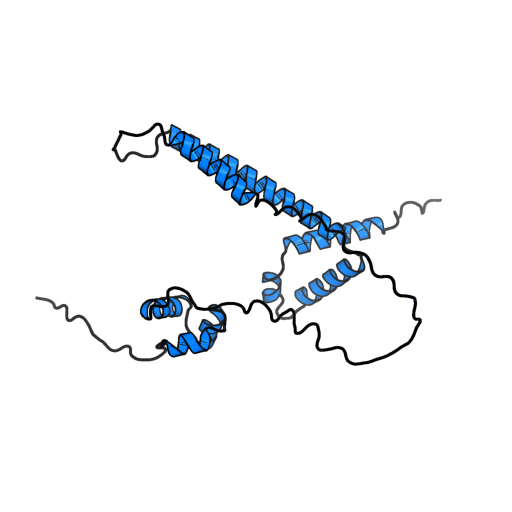1
ATOM 1748 O O . VAL A 1 221 ? 3.531 10.423 45.349 1.00 62.41 221 VAL A O 1
ATOM 1751 N N . SER A 1 222 ? 3.693 12.629 45.602 1.00 66.00 222 SER A N 1
ATOM 1752 C CA . SER A 1 222 ? 4.660 12.592 46.693 1.00 66.00 222 SER A CA 1
ATOM 1753 C C . SER A 1 222 ? 4.620 13.909 47.452 1.00 66.00 222 SER A C 1
ATOM 1755 O O . SER A 1 222 ? 5.148 14.908 46.972 1.00 66.00 222 SER A O 1
ATOM 1757 N N . LYS A 1 223 ? 4.076 13.780 48.668 1.00 53.72 223 LYS A N 1
ATOM 1758 C CA . LYS A 1 223 ? 4.125 14.670 49.836 1.00 53.72 223 LYS A CA 1
ATOM 1759 C C . LYS A 1 223 ? 3.079 15.773 49.908 1.00 53.72 223 LYS A C 1
ATOM 1761 O O . LYS A 1 223 ? 3.133 16.716 49.098 1.00 53.72 223 LYS A O 1
#

Secondary structure (DSSP, 8-state):
-------------S----HHHHHHHTTS-HHHHHHHTT--HHHHHHHHHHTT-SS------S-STTTGGGS---------------PPP------PPP---HHHHHHHHHHHHHHHHHTT--S-----S--HHHHHHHHHHHHHHHHHHHHHHHHHHHHHHHHHHT--HHHHHHHHHHHHHHHTSTTHHHHHTTS-HHHHHHHHHHHHHHHHHHS--S-----

pLDDT: mean 74.94, std 21.22, range [28.84, 97.75]

InterPro domains:
  IPR003035 RWP-RK domain [PF02042] (11-74)
  IPR003035 RWP-RK domain [PS51519] (1-86)
  IPR044607 Transcription factor RKD-like [PTHR46373] (12-58)

Sequence (223 aa):
MKGLEFREGHRRDKRQVSKDVVERYGHMSQVDACKELKMSTRTLRKRCRELGVKRWPYKPARGKKAAMARAEGTNTGSAFTAVSREAPRVVEGKSPGEPIDKVSAWQAQVAAKAAASAGKTANHESGFPLKYHERLQILVLLNEARNFFEAECSEREKERLAEVQNKTNDELHMFCVQLKEIMFAPDALRHIKSIDLHTTLMIIEEVQSRLLKLSPSSSSVSK